Protein AF-A0A258VRT0-F1 (afdb_monomer_lite)

Sequence (190 aa):
YQQQQQAAADVQSEAFVDAMDKLRAGQAIEARAQLAALAKADQPGYRAMAQLVEANLLGEEGKTKQAIALYAKISGDEALPQTFRDLALIRQVSAEFDTIPPQQVVDRLKPLSTPGHPWFGSAGELVGIAYMKQGKNELAGALFAQIAKDETVPDTLRRRTRQMAGLLGFDAVEDPGAIKVVPATAPAAK

Structure (mmCIF, N/CA/C/O backbone):
data_AF-A0A258VRT0-F1
#
_entry.id   AF-A0A258VRT0-F1
#
loop_
_atom_site.group_PDB
_atom_site.id
_atom_site.type_symbol
_atom_site.label_atom_id
_atom_site.label_alt_id
_atom_site.label_comp_id
_atom_site.label_asym_id
_atom_site.label_entity_id
_atom_site.label_seq_id
_atom_site.pdbx_PDB_ins_code
_atom_site.Cartn_x
_atom_site.Cartn_y
_atom_site.Cartn_z
_atom_site.occupancy
_atom_site.B_iso_or_equiv
_atom_site.auth_seq_id
_atom_site.auth_comp_id
_atom_site.auth_asym_id
_atom_site.auth_atom_id
_atom_site.pdbx_PDB_model_num
ATOM 1 N N . TYR A 1 1 ? 7.438 -23.252 -26.019 1.00 63.06 1 TYR A N 1
ATOM 2 C CA . TYR A 1 1 ? 6.553 -22.407 -25.191 1.00 63.06 1 TYR A CA 1
ATOM 3 C C . TYR A 1 1 ? 7.117 -22.205 -23.785 1.00 63.06 1 TYR A C 1
ATOM 5 O O . TYR A 1 1 ? 7.469 -21.082 -23.461 1.00 63.06 1 TYR A O 1
ATOM 13 N N . GLN A 1 2 ? 7.323 -23.261 -22.987 1.00 68.25 2 GLN A N 1
ATOM 14 C CA . GLN A 1 2 ? 7.820 -23.146 -21.602 1.00 68.25 2 GLN A CA 1
ATOM 15 C C . GLN A 1 2 ? 9.234 -22.527 -21.488 1.00 68.25 2 GLN A C 1
ATOM 17 O O . GLN A 1 2 ? 9.424 -21.592 -20.722 1.00 68.25 2 GLN A O 1
ATOM 22 N N . GLN A 1 3 ? 10.188 -22.935 -22.337 1.00 67.12 3 GLN A N 1
ATOM 23 C CA . GLN A 1 3 ? 11.525 -22.311 -22.405 1.00 67.12 3 GLN A CA 1
ATOM 24 C C . GLN A 1 3 ? 11.494 -20.832 -22.832 1.00 67.12 3 GLN A C 1
ATOM 26 O O . GLN A 1 3 ? 12.292 -20.034 -22.360 1.00 67.12 3 GLN A O 1
ATOM 31 N N . GLN A 1 4 ? 10.557 -20.452 -23.708 1.00 68.62 4 GLN A N 1
ATOM 32 C CA . GLN A 1 4 ? 10.421 -19.072 -24.187 1.00 68.62 4 GLN A CA 1
ATOM 33 C C . GLN A 1 4 ? 9.813 -18.160 -23.114 1.00 68.62 4 GLN A C 1
ATOM 35 O O . GLN A 1 4 ? 10.240 -17.020 -22.968 1.00 68.62 4 GLN A O 1
ATOM 40 N N . GLN A 1 5 ? 8.849 -18.666 -22.337 1.00 71.75 5 GLN A N 1
ATOM 41 C CA . GLN A 1 5 ? 8.314 -17.950 -21.177 1.00 71.75 5 GLN A CA 1
ATOM 42 C C . GLN A 1 5 ? 9.374 -17.749 -20.093 1.00 71.75 5 GLN A C 1
ATOM 44 O O . GLN A 1 5 ? 9.428 -16.678 -19.499 1.00 71.75 5 GLN A O 1
ATOM 49 N N . GLN A 1 6 ? 10.224 -18.753 -19.872 1.00 71.00 6 GLN A N 1
ATOM 50 C CA . GLN A 1 6 ? 11.300 -18.686 -18.889 1.00 71.00 6 GLN A CA 1
ATOM 51 C C . GLN A 1 6 ? 12.378 -17.674 -19.301 1.00 71.00 6 GLN A C 1
ATOM 53 O O . GLN A 1 6 ? 12.674 -16.771 -18.532 1.00 71.00 6 GLN A O 1
ATOM 58 N N . ALA A 1 7 ? 12.833 -17.709 -20.557 1.00 76.69 7 ALA A N 1
ATOM 59 C CA . ALA A 1 7 ? 13.770 -16.712 -21.079 1.00 76.69 7 ALA A CA 1
ATOM 60 C C . ALA A 1 7 ? 13.201 -15.277 -21.044 1.00 76.69 7 ALA A C 1
ATOM 62 O O . ALA A 1 7 ? 13.917 -14.328 -20.736 1.00 76.69 7 ALA A O 1
ATOM 63 N N . ALA A 1 8 ? 11.904 -15.100 -21.331 1.00 75.75 8 ALA A N 1
ATOM 64 C CA . ALA A 1 8 ? 11.252 -13.795 -21.215 1.00 75.75 8 ALA A CA 1
ATOM 65 C C . ALA A 1 8 ? 11.166 -13.312 -19.757 1.00 75.75 8 ALA A C 1
ATOM 67 O O . ALA A 1 8 ? 11.317 -12.117 -19.505 1.00 75.75 8 ALA A O 1
ATOM 68 N N . ALA A 1 9 ? 10.933 -14.222 -18.807 1.00 81.12 9 ALA A N 1
ATOM 69 C CA . ALA A 1 9 ? 10.935 -13.905 -17.384 1.00 81.12 9 ALA A CA 1
ATOM 70 C C . ALA A 1 9 ? 12.336 -13.505 -16.894 1.00 81.12 9 ALA A C 1
ATOM 72 O O . ALA A 1 9 ? 12.443 -12.526 -16.163 1.00 81.12 9 ALA A O 1
ATOM 73 N N . ASP A 1 10 ? 13.394 -14.179 -17.353 1.00 84.50 10 ASP A N 1
ATOM 74 C CA . ASP A 1 10 ? 14.781 -13.852 -16.995 1.00 84.50 10 ASP A CA 1
ATOM 75 C C . ASP A 1 10 ? 15.158 -12.433 -17.454 1.00 84.50 10 ASP A C 1
ATOM 77 O O . ASP A 1 10 ? 15.583 -11.607 -16.646 1.00 84.50 10 ASP A O 1
ATOM 81 N N . VAL A 1 11 ? 14.881 -12.094 -18.720 1.00 87.50 11 VAL A N 1
ATOM 82 C CA . VAL A 1 11 ? 15.147 -10.751 -19.275 1.00 87.50 11 VAL A CA 1
ATOM 83 C C . VAL A 1 11 ? 14.370 -9.661 -18.530 1.00 87.50 11 VAL A C 1
ATOM 85 O O . VAL A 1 11 ? 14.892 -8.579 -18.259 1.00 87.50 11 VAL A O 1
ATOM 88 N N . GLN A 1 12 ? 13.107 -9.919 -18.190 1.00 90.50 12 GLN A N 1
ATOM 89 C CA . GLN A 1 12 ? 12.283 -8.951 -17.463 1.00 90.50 12 GLN A CA 1
ATOM 90 C C . GLN A 1 12 ? 12.714 -8.816 -16.000 1.00 90.50 12 GLN A C 1
ATOM 92 O O . GLN A 1 12 ? 12.634 -7.720 -15.445 1.00 90.50 12 GLN A O 1
ATOM 97 N N . SER A 1 13 ? 13.215 -9.897 -15.399 1.00 91.81 13 SER A N 1
ATOM 98 C CA . SER A 1 13 ? 13.828 -9.885 -14.074 1.00 91.81 13 SER A CA 1
ATOM 99 C C . SER A 1 13 ? 15.052 -8.982 -14.043 1.00 91.81 13 SER A C 1
ATOM 101 O O . SER A 1 13 ? 15.114 -8.068 -13.222 1.00 91.81 13 SER A O 1
ATOM 103 N N . GLU A 1 14 ? 15.989 -9.189 -14.970 1.00 94.00 14 GLU A N 1
ATOM 104 C CA . GLU A 1 14 ? 17.204 -8.380 -15.088 1.00 94.00 14 GLU A CA 1
ATOM 105 C C . GLU A 1 14 ? 16.868 -6.905 -15.300 1.00 94.00 14 GLU A C 1
ATOM 107 O O . GLU A 1 14 ? 17.368 -6.047 -14.575 1.00 94.00 14 GLU A O 1
ATOM 112 N N . ALA A 1 15 ? 15.950 -6.608 -16.224 1.00 94.38 15 ALA A N 1
ATOM 113 C CA . ALA A 1 15 ? 15.516 -5.241 -16.483 1.00 94.38 15 ALA A CA 1
ATOM 114 C C . ALA A 1 15 ? 14.846 -4.588 -15.262 1.00 94.38 15 ALA A C 1
ATOM 116 O O . ALA A 1 15 ? 15.026 -3.392 -15.032 1.00 94.38 15 ALA A O 1
ATOM 117 N N . PHE A 1 16 ? 14.074 -5.344 -14.473 1.00 96.38 16 PHE A N 1
ATOM 118 C CA . PHE A 1 16 ? 13.451 -4.813 -13.261 1.00 96.38 16 PHE A CA 1
ATOM 119 C C . PHE A 1 16 ? 14.490 -4.543 -12.170 1.00 96.38 16 PHE A C 1
ATOM 121 O O . PHE A 1 16 ? 14.464 -3.475 -11.561 1.00 96.38 16 PHE A O 1
ATOM 128 N N . VAL A 1 17 ? 15.418 -5.475 -11.936 1.00 96.88 17 VAL A N 1
ATOM 129 C CA . VAL A 1 17 ? 16.505 -5.305 -10.958 1.00 96.88 17 VAL A CA 1
ATOM 130 C C . VAL A 1 17 ? 17.366 -4.096 -11.316 1.00 96.88 17 VAL A C 1
ATOM 132 O O . VAL A 1 17 ? 17.569 -3.228 -10.469 1.00 96.88 17 VAL A O 1
ATOM 135 N N . ASP A 1 18 ? 17.778 -3.989 -12.577 1.00 97.56 18 ASP A N 1
ATOM 136 C CA . ASP A 1 18 ? 18.570 -2.870 -13.087 1.00 97.56 18 ASP A CA 1
ATOM 137 C C . ASP A 1 18 ? 17.828 -1.531 -12.930 1.00 97.56 18 ASP A C 1
ATOM 139 O O . ASP A 1 18 ? 18.393 -0.557 -12.433 1.00 97.56 18 ASP A O 1
ATOM 143 N N . ALA A 1 19 ? 16.526 -1.481 -13.236 1.00 97.62 19 ALA A N 1
ATOM 144 C CA . ALA A 1 19 ? 15.722 -0.283 -12.994 1.00 97.62 19 ALA A CA 1
ATOM 145 C C . ALA A 1 19 ? 15.697 0.112 -11.505 1.00 97.62 19 ALA A C 1
ATOM 147 O O . ALA A 1 19 ? 15.818 1.293 -11.172 1.00 97.62 19 ALA A O 1
ATOM 148 N N . MET A 1 20 ? 15.576 -0.860 -10.597 1.00 97.94 20 MET A N 1
ATOM 149 C CA . MET A 1 20 ? 15.597 -0.603 -9.155 1.00 97.94 20 MET A CA 1
ATOM 150 C C . MET A 1 20 ? 16.973 -0.130 -8.665 1.00 97.94 20 MET A C 1
ATOM 152 O O . MET A 1 20 ? 17.038 0.741 -7.797 1.00 97.94 20 MET A O 1
ATOM 156 N N . ASP A 1 21 ? 18.067 -0.652 -9.216 1.00 97.88 21 ASP A N 1
ATOM 157 C CA . ASP A 1 21 ? 19.424 -0.206 -8.880 1.00 97.88 21 ASP A CA 1
ATOM 158 C C . ASP A 1 21 ? 19.697 1.213 -9.377 1.00 97.88 21 ASP A C 1
ATOM 160 O O . ASP A 1 21 ? 20.236 2.035 -8.632 1.00 97.88 21 ASP A O 1
ATOM 164 N N . LYS A 1 22 ? 19.215 1.557 -10.574 1.00 97.88 22 LYS A N 1
ATOM 165 C CA . LYS A 1 22 ? 19.246 2.933 -11.079 1.00 97.88 22 LYS A CA 1
ATOM 166 C C . LYS A 1 22 ? 18.471 3.902 -10.187 1.00 97.88 22 LYS A C 1
ATOM 168 O O . LYS A 1 22 ? 18.974 4.988 -9.902 1.00 97.88 22 LYS A O 1
ATOM 173 N N . LEU A 1 23 ? 17.292 3.515 -9.682 1.00 97.12 23 LEU A N 1
ATOM 174 C CA . LEU A 1 23 ? 16.563 4.335 -8.702 1.00 97.12 23 LEU A CA 1
ATOM 175 C C . LEU A 1 23 ? 17.401 4.580 -7.444 1.00 97.12 23 LEU A C 1
ATOM 177 O O . LEU A 1 23 ? 17.508 5.721 -6.997 1.00 97.12 23 LEU A O 1
ATOM 181 N N . ARG A 1 24 ? 18.048 3.538 -6.904 1.00 96.38 24 ARG A N 1
ATOM 182 C CA . ARG A 1 24 ? 18.938 3.664 -5.733 1.00 96.38 24 ARG A CA 1
ATOM 183 C C . ARG A 1 24 ? 20.149 4.556 -6.007 1.00 96.38 24 ARG A C 1
ATOM 185 O O . ARG A 1 24 ? 20.609 5.240 -5.098 1.00 96.38 24 ARG A O 1
ATOM 192 N N . ALA A 1 25 ? 20.640 4.575 -7.244 1.00 97.44 25 ALA A N 1
ATOM 193 C CA . ALA A 1 25 ? 21.739 5.427 -7.690 1.00 97.44 25 ALA A CA 1
ATOM 194 C C . ALA A 1 25 ? 21.315 6.870 -8.044 1.00 97.44 25 ALA A C 1
ATOM 196 O O . ALA A 1 25 ? 22.152 7.663 -8.470 1.00 97.44 25 ALA A O 1
ATOM 197 N N . GLY A 1 26 ? 20.032 7.228 -7.900 1.00 96.06 26 GLY A N 1
ATOM 198 C CA . GLY A 1 26 ? 19.508 8.552 -8.260 1.00 96.06 26 GLY A CA 1
ATOM 199 C C . GLY A 1 26 ? 19.293 8.767 -9.766 1.00 96.06 26 GLY A C 1
ATOM 200 O O . GLY A 1 26 ? 18.985 9.878 -10.194 1.00 96.06 26 GLY A O 1
ATOM 201 N N . GLN A 1 27 ? 19.407 7.716 -10.579 1.00 96.94 27 GLN A N 1
ATOM 202 C CA . GLN A 1 27 ? 19.235 7.731 -12.037 1.00 96.94 27 GLN A CA 1
ATOM 203 C C . GLN A 1 27 ? 17.758 7.538 -12.417 1.00 96.94 27 GLN A C 1
ATOM 205 O O . GLN A 1 27 ? 17.364 6.573 -13.078 1.00 96.94 27 GLN A O 1
ATOM 210 N N . ALA A 1 28 ? 16.901 8.442 -11.933 1.00 94.19 28 ALA A N 1
ATOM 211 C CA . ALA A 1 28 ? 15.449 8.292 -12.028 1.00 94.19 28 ALA A CA 1
ATOM 212 C C . ALA A 1 28 ? 14.917 8.317 -13.473 1.00 94.19 28 ALA A C 1
ATOM 214 O O . ALA A 1 28 ? 13.923 7.655 -13.768 1.00 94.19 28 ALA A O 1
ATOM 215 N N . ILE A 1 29 ? 15.566 9.057 -14.381 1.00 95.31 29 ILE A N 1
ATOM 216 C CA . ILE A 1 29 ? 15.140 9.166 -15.786 1.00 95.31 29 ILE A CA 1
ATOM 217 C C . ILE A 1 29 ? 15.312 7.816 -16.490 1.00 95.31 29 ILE A C 1
ATOM 219 O O . ILE A 1 29 ? 14.367 7.296 -17.086 1.00 95.31 29 ILE A O 1
ATOM 223 N N . GLU A 1 30 ? 16.500 7.226 -16.387 1.00 95.38 30 GLU A N 1
ATOM 224 C CA . GLU A 1 30 ? 16.831 5.941 -16.992 1.00 95.38 30 GLU A CA 1
ATOM 225 C C . GLU A 1 30 ? 16.020 4.801 -16.371 1.00 95.38 30 GLU A C 1
ATOM 227 O O . GLU A 1 30 ? 15.474 3.967 -17.098 1.00 95.38 30 GLU A O 1
ATOM 232 N N . ALA A 1 31 ? 15.877 4.794 -15.042 1.00 97.06 31 ALA A N 1
ATOM 233 C CA . ALA A 1 31 ? 15.046 3.814 -14.351 1.00 97.06 31 ALA A CA 1
ATOM 234 C C . ALA A 1 31 ? 13.595 3.848 -14.846 1.00 97.06 31 ALA A C 1
ATOM 236 O O . ALA A 1 31 ? 13.014 2.813 -15.173 1.00 97.06 31 ALA A O 1
ATOM 237 N N . ARG A 1 32 ? 13.008 5.045 -14.967 1.00 96.31 32 ARG A N 1
ATOM 238 C CA . ARG A 1 32 ? 11.637 5.205 -15.465 1.00 96.31 32 ARG A CA 1
ATOM 239 C C . ARG A 1 32 ? 11.470 4.770 -16.910 1.00 96.31 32 ARG A C 1
ATOM 241 O O . ARG A 1 32 ? 10.437 4.192 -17.240 1.00 96.31 32 ARG A O 1
ATOM 248 N N . ALA A 1 33 ? 12.467 4.994 -17.764 1.00 95.81 33 ALA A N 1
ATOM 249 C CA . ALA A 1 33 ? 12.426 4.492 -19.134 1.00 95.81 33 ALA A CA 1
ATOM 250 C C . ALA A 1 33 ? 12.341 2.953 -19.167 1.00 95.81 33 ALA A C 1
ATOM 252 O O . ALA A 1 33 ? 11.545 2.394 -19.924 1.00 95.81 33 ALA A O 1
ATOM 253 N N . GLN A 1 34 ? 13.094 2.269 -18.299 1.00 95.94 34 GLN A N 1
ATOM 254 C CA . GLN A 1 34 ? 13.052 0.808 -18.176 1.00 95.94 34 GLN A CA 1
ATOM 255 C C . GLN A 1 34 ? 11.732 0.308 -17.575 1.00 95.94 34 GLN A C 1
ATOM 257 O O . GLN A 1 34 ? 11.115 -0.611 -18.117 1.00 95.94 34 GLN A O 1
ATOM 262 N N . LEU A 1 35 ? 11.237 0.955 -16.516 1.00 96.44 35 LEU A N 1
ATOM 263 C CA . LEU A 1 35 ? 9.932 0.642 -15.926 1.00 96.44 35 LEU A CA 1
ATOM 264 C C . LEU A 1 35 ? 8.795 0.828 -16.942 1.00 96.44 35 LEU A C 1
ATOM 266 O O . LEU A 1 35 ? 7.891 -0.001 -17.017 1.00 96.44 35 LEU A O 1
ATOM 270 N N . ALA A 1 36 ? 8.854 1.859 -17.789 1.00 95.69 36 ALA A N 1
ATOM 271 C CA . ALA A 1 36 ? 7.858 2.088 -18.834 1.00 95.69 36 ALA A CA 1
ATOM 272 C C . ALA A 1 36 ? 7.843 0.985 -19.909 1.00 95.69 36 ALA A C 1
ATOM 274 O O . ALA A 1 36 ? 6.783 0.694 -20.473 1.00 95.69 36 ALA A O 1
ATOM 275 N N . ALA A 1 37 ? 8.990 0.358 -20.191 1.00 94.56 37 ALA A N 1
ATOM 276 C CA . ALA A 1 37 ? 9.059 -0.818 -21.055 1.00 94.56 37 ALA A CA 1
ATOM 277 C C . ALA A 1 37 ? 8.457 -2.053 -20.362 1.00 94.56 37 ALA A C 1
ATOM 279 O O . ALA A 1 37 ? 7.614 -2.737 -20.945 1.00 94.56 37 ALA A O 1
ATOM 280 N N . LEU A 1 38 ? 8.804 -2.290 -19.092 1.00 95.50 38 LEU A N 1
ATOM 281 C CA . LEU A 1 38 ? 8.271 -3.402 -18.292 1.00 95.50 38 LEU A CA 1
ATOM 282 C C . LEU A 1 38 ? 6.762 -3.305 -18.053 1.00 95.50 38 LEU A C 1
ATOM 284 O O . LEU A 1 38 ? 6.074 -4.322 -18.049 1.00 95.50 38 LEU A O 1
ATOM 288 N N . ALA A 1 39 ? 6.214 -2.094 -17.955 1.00 94.62 39 ALA A N 1
ATOM 289 C CA . ALA A 1 39 ? 4.775 -1.853 -17.862 1.00 94.62 39 ALA A CA 1
ATOM 290 C C . ALA A 1 39 ? 3.984 -2.347 -19.094 1.00 94.62 39 ALA A C 1
ATOM 292 O O . ALA A 1 39 ? 2.754 -2.406 -19.044 1.00 94.62 39 ALA A O 1
ATOM 293 N N . LYS A 1 40 ? 4.675 -2.706 -20.186 1.00 91.38 40 LYS A N 1
ATOM 294 C CA . LYS A 1 40 ? 4.119 -3.263 -21.430 1.00 91.38 40 LYS A CA 1
ATOM 295 C C . LYS A 1 40 ? 4.535 -4.719 -21.678 1.00 91.38 40 LYS A C 1
ATOM 297 O O . LYS A 1 40 ? 4.217 -5.255 -22.732 1.00 91.38 40 LYS A O 1
ATOM 302 N N . ALA A 1 41 ? 5.254 -5.346 -20.746 1.00 87.81 41 ALA A N 1
ATOM 303 C CA . ALA A 1 41 ? 5.720 -6.724 -20.872 1.00 87.81 41 ALA A CA 1
ATOM 304 C C . ALA A 1 41 ? 4.556 -7.723 -20.970 1.00 87.81 41 ALA A C 1
ATOM 306 O O . ALA A 1 41 ? 3.501 -7.506 -20.382 1.00 87.81 41 ALA A O 1
ATOM 307 N N . ASP A 1 42 ? 4.751 -8.867 -21.623 1.00 87.88 42 ASP A N 1
ATOM 308 C CA . ASP A 1 42 ? 3.702 -9.897 -21.705 1.00 87.88 42 ASP A CA 1
ATOM 309 C C . ASP A 1 42 ? 3.397 -10.541 -20.344 1.00 87.88 42 ASP A C 1
ATOM 311 O O . ASP A 1 42 ? 2.263 -10.956 -20.092 1.00 87.88 42 ASP A O 1
ATOM 315 N N . GLN A 1 43 ? 4.374 -10.565 -19.431 1.00 90.88 43 GLN A N 1
ATOM 316 C CA . GLN A 1 43 ? 4.208 -11.142 -18.099 1.00 90.88 43 GLN A CA 1
ATOM 317 C C . GLN A 1 43 ? 3.459 -10.178 -17.166 1.00 90.88 43 GLN A C 1
ATOM 319 O O . GLN A 1 43 ? 3.975 -9.101 -16.844 1.00 90.88 43 GLN A O 1
ATOM 324 N N . PRO A 1 44 ? 2.275 -10.562 -16.656 1.00 93.50 44 PRO A N 1
ATOM 325 C CA . PRO A 1 44 ? 1.463 -9.684 -15.815 1.00 93.50 44 PRO A CA 1
ATOM 326 C C . PRO A 1 44 ? 2.153 -9.223 -14.527 1.00 93.50 44 PRO A C 1
ATOM 328 O O . PRO A 1 44 ? 1.935 -8.098 -14.086 1.00 93.50 44 PRO A O 1
ATOM 331 N N . GLY A 1 45 ? 3.008 -10.066 -13.937 1.00 94.06 45 GLY A N 1
ATOM 332 C CA . GLY A 1 45 ? 3.735 -9.731 -12.710 1.00 94.06 45 GLY A CA 1
ATOM 333 C C . GLY A 1 45 ? 4.685 -8.546 -12.891 1.00 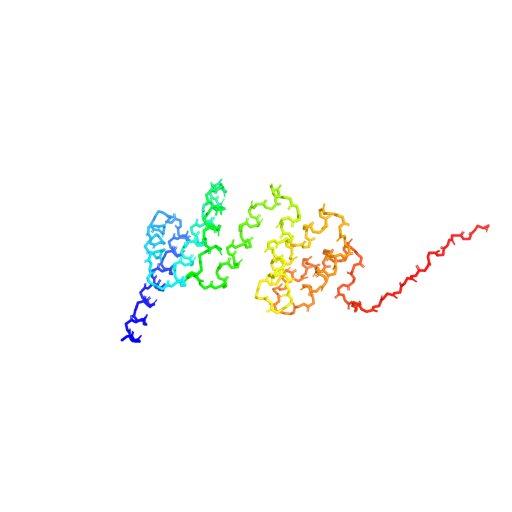94.06 45 GLY A C 1
ATOM 334 O O . GLY A 1 45 ? 4.621 -7.589 -12.124 1.00 94.06 45 GLY A O 1
ATOM 335 N N . TYR A 1 46 ? 5.518 -8.561 -13.937 1.00 94.62 46 TYR A N 1
ATOM 336 C CA . TYR A 1 46 ? 6.444 -7.459 -14.219 1.00 94.62 46 TYR A CA 1
ATOM 337 C C . TYR A 1 46 ? 5.723 -6.179 -14.637 1.00 94.62 46 TYR A C 1
ATOM 339 O O . TYR A 1 46 ? 6.133 -5.099 -14.207 1.00 94.62 46 TYR A O 1
ATOM 347 N N . ARG A 1 47 ? 4.607 -6.285 -15.377 1.00 96.00 47 ARG A N 1
ATOM 348 C CA . ARG A 1 47 ? 3.752 -5.118 -15.646 1.00 96.00 47 ARG A CA 1
ATOM 349 C C . ARG A 1 47 ? 3.264 -4.478 -14.353 1.00 96.00 47 ARG A C 1
ATOM 351 O O . ARG A 1 47 ? 3.436 -3.274 -14.173 1.00 96.00 47 ARG A O 1
ATOM 358 N N . ALA A 1 48 ? 2.692 -5.280 -13.454 1.00 97.19 48 ALA A N 1
ATOM 359 C CA . ALA A 1 48 ? 2.146 -4.794 -12.194 1.00 97.19 48 ALA A CA 1
ATOM 360 C C . ALA A 1 48 ? 3.231 -4.170 -11.304 1.00 97.19 48 ALA A C 1
ATOM 362 O O . ALA A 1 48 ? 3.042 -3.070 -10.789 1.00 97.19 48 ALA A O 1
ATOM 363 N N . MET A 1 49 ? 4.385 -4.832 -11.163 1.00 96.94 49 MET A N 1
ATOM 364 C CA . MET A 1 49 ? 5.511 -4.312 -10.382 1.00 96.94 49 MET A CA 1
ATOM 365 C C . MET A 1 49 ? 6.017 -2.979 -10.934 1.00 96.94 49 MET A C 1
ATOM 367 O O . MET A 1 49 ? 6.175 -2.029 -10.171 1.00 96.94 49 MET A O 1
ATOM 371 N N . ALA A 1 50 ? 6.214 -2.869 -12.250 1.00 97.75 50 ALA A N 1
ATOM 372 C CA . ALA A 1 50 ? 6.690 -1.632 -12.860 1.00 97.75 50 ALA A CA 1
ATOM 373 C C . ALA A 1 50 ? 5.701 -0.468 -12.680 1.00 97.75 50 ALA A C 1
ATOM 375 O O . ALA A 1 50 ? 6.101 0.644 -12.338 1.00 97.75 50 ALA A O 1
ATOM 376 N N . GLN A 1 51 ? 4.402 -0.734 -12.847 1.00 98.19 51 GLN A N 1
ATOM 377 C CA . GLN A 1 51 ? 3.351 0.263 -12.633 1.00 98.19 51 GLN A CA 1
ATOM 378 C C . GLN A 1 51 ? 3.244 0.689 -11.160 1.00 98.19 51 GLN A C 1
ATOM 380 O O . GLN A 1 51 ? 3.077 1.874 -10.882 1.00 98.19 51 GLN A O 1
ATOM 385 N N . LEU A 1 52 ? 3.376 -0.245 -10.212 1.00 98.50 52 LEU A N 1
ATOM 386 C CA . LEU A 1 52 ? 3.391 0.060 -8.778 1.00 98.50 52 LEU A CA 1
ATOM 387 C C . LEU A 1 52 ? 4.595 0.922 -8.386 1.00 98.50 52 LEU A C 1
ATOM 389 O O . LEU A 1 52 ? 4.439 1.861 -7.609 1.00 98.50 52 LEU A O 1
ATOM 393 N N . VAL A 1 53 ? 5.786 0.626 -8.917 1.00 98.12 53 VAL A N 1
ATOM 394 C CA . VAL A 1 53 ? 6.981 1.450 -8.679 1.00 98.12 53 VAL A CA 1
ATOM 395 C C . VAL A 1 53 ? 6.765 2.861 -9.218 1.00 98.12 53 VAL A C 1
ATOM 397 O O . VAL A 1 53 ? 6.975 3.819 -8.481 1.00 98.12 53 VAL A O 1
ATOM 400 N N . GLU A 1 54 ? 6.260 3.009 -10.444 1.00 98.12 54 GLU A N 1
ATOM 401 C CA . GLU A 1 54 ? 5.969 4.334 -11.003 1.00 98.12 54 GLU A CA 1
ATOM 402 C C . GLU A 1 54 ? 4.930 5.105 -10.170 1.00 98.12 54 GLU A C 1
ATOM 404 O O . GLU A 1 54 ? 5.102 6.296 -9.914 1.00 98.12 54 GLU A O 1
ATOM 409 N N . ALA A 1 55 ? 3.889 4.432 -9.668 1.00 98.38 55 ALA A N 1
ATOM 410 C CA . ALA A 1 55 ? 2.899 5.053 -8.789 1.00 98.38 55 ALA A CA 1
ATOM 411 C C . ALA A 1 55 ? 3.513 5.544 -7.466 1.00 98.38 55 ALA A C 1
ATOM 413 O O . ALA A 1 55 ? 3.166 6.631 -6.999 1.00 98.38 55 ALA A O 1
ATOM 414 N N . ASN A 1 56 ? 4.447 4.783 -6.881 1.00 97.06 56 ASN A N 1
ATOM 415 C CA . ASN A 1 56 ? 5.189 5.214 -5.692 1.00 97.06 56 ASN A CA 1
ATOM 416 C C . ASN A 1 56 ? 6.030 6.463 -5.991 1.00 97.06 56 ASN A C 1
ATOM 418 O O . ASN A 1 56 ? 5.917 7.445 -5.262 1.00 97.06 56 ASN A O 1
ATOM 422 N N . LEU A 1 57 ? 6.792 6.465 -7.091 1.00 97.19 57 LEU A N 1
ATOM 423 C CA . LEU A 1 57 ? 7.639 7.600 -7.477 1.00 97.19 57 LEU A CA 1
ATOM 424 C C . LEU A 1 57 ? 6.817 8.874 -7.731 1.00 97.19 57 LEU A C 1
ATOM 426 O O . LEU A 1 57 ? 7.212 9.966 -7.333 1.00 97.19 57 LEU A O 1
ATOM 430 N N . LEU A 1 58 ? 5.642 8.755 -8.359 1.00 97.88 58 LEU A N 1
ATOM 431 C CA . LEU A 1 58 ? 4.715 9.882 -8.513 1.00 97.88 58 LEU A CA 1
ATOM 432 C C . LEU A 1 58 ? 4.262 10.432 -7.151 1.00 97.88 58 LEU A C 1
ATOM 434 O O . LEU A 1 58 ? 4.137 11.645 -6.986 1.00 97.88 58 LEU A O 1
ATOM 438 N N . GLY A 1 59 ? 4.023 9.557 -6.173 1.00 96.75 59 GLY A N 1
ATOM 439 C CA . GLY A 1 59 ? 3.687 9.954 -4.806 1.00 96.75 59 GLY A CA 1
ATOM 440 C C . GLY A 1 59 ? 4.832 10.696 -4.113 1.00 96.75 59 GLY A C 1
ATOM 441 O O . GLY A 1 59 ? 4.603 11.752 -3.528 1.00 96.75 59 GLY A O 1
ATOM 442 N N . GLU A 1 60 ? 6.059 10.185 -4.233 1.00 94.62 60 GLU A N 1
ATOM 443 C CA . GLU A 1 60 ? 7.276 10.798 -3.676 1.00 94.62 60 GLU A CA 1
ATOM 444 C C . GLU A 1 60 ? 7.558 12.188 -4.269 1.00 94.62 60 GLU A C 1
ATOM 446 O O . GLU A 1 60 ? 8.022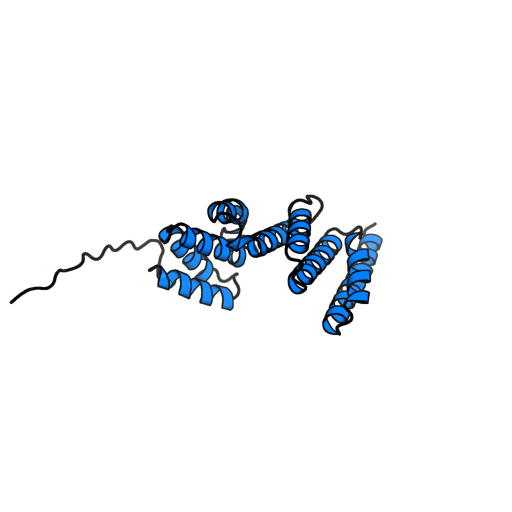 13.086 -3.571 1.00 94.62 60 GLU A O 1
ATOM 451 N N . GLU A 1 61 ? 7.190 12.411 -5.531 1.00 95.94 61 GLU A N 1
ATOM 452 C CA . GLU A 1 61 ? 7.279 13.712 -6.208 1.00 95.94 61 GLU A CA 1
ATOM 453 C C . GLU A 1 61 ? 6.144 14.686 -5.852 1.00 95.94 61 GLU A C 1
ATOM 455 O O . GLU A 1 61 ? 6.027 15.756 -6.454 1.00 95.94 61 GLU A O 1
ATOM 460 N N . GLY A 1 62 ? 5.248 14.317 -4.933 1.00 96.81 62 GLY A N 1
ATOM 461 C CA . GLY A 1 62 ? 4.075 15.119 -4.584 1.00 96.81 62 GLY A CA 1
ATOM 462 C C . GLY A 1 62 ? 2.992 15.142 -5.670 1.00 96.81 62 GLY A C 1
ATOM 463 O O . GLY A 1 62 ? 2.009 15.879 -5.561 1.00 96.81 62 GLY A O 1
ATOM 464 N N . LYS A 1 63 ? 3.105 14.309 -6.713 1.00 97.88 63 LYS A N 1
ATOM 465 C CA . LYS A 1 63 ? 2.088 14.146 -7.765 1.00 97.88 63 LYS A CA 1
ATOM 466 C C . LYS A 1 63 ? 0.992 13.177 -7.312 1.00 97.88 63 LYS A C 1
ATOM 468 O O . LYS A 1 63 ? 0.588 12.279 -8.051 1.00 97.88 63 LYS A O 1
ATOM 473 N N . THR A 1 64 ? 0.452 13.391 -6.112 1.00 96.81 64 THR A N 1
ATOM 474 C CA . THR A 1 64 ? -0.482 12.482 -5.425 1.00 96.81 64 THR A CA 1
ATOM 475 C C . THR A 1 64 ? -1.685 12.090 -6.283 1.00 96.81 64 THR A C 1
ATOM 477 O O . THR A 1 64 ? -2.044 10.918 -6.334 1.00 96.81 64 THR A O 1
ATOM 480 N N . LYS A 1 65 ? -2.277 13.032 -7.033 1.00 97.81 65 LYS A N 1
ATOM 481 C CA . LYS A 1 65 ? -3.408 12.729 -7.933 1.00 97.81 65 LYS A CA 1
ATOM 482 C C . LYS A 1 65 ? -3.038 11.733 -9.038 1.00 97.81 65 LYS A C 1
ATOM 484 O O . LYS A 1 65 ? -3.854 10.889 -9.393 1.00 97.81 65 LYS A O 1
ATOM 489 N N . GLN A 1 66 ? -1.821 11.827 -9.577 1.00 98.31 66 GLN A N 1
ATOM 490 C CA . GLN A 1 66 ? -1.340 10.918 -10.621 1.00 98.31 66 GLN A CA 1
ATOM 491 C C . GLN A 1 66 ? -1.025 9.538 -10.034 1.00 98.31 66 GLN A C 1
ATOM 493 O O . GLN A 1 66 ? -1.405 8.531 -10.624 1.00 98.31 66 GLN A O 1
ATOM 498 N N . ALA A 1 67 ? -0.416 9.494 -8.844 1.00 98.50 67 ALA A N 1
ATOM 499 C CA . ALA A 1 67 ? -0.184 8.251 -8.112 1.00 98.50 67 ALA A CA 1
ATOM 500 C C . ALA A 1 67 ? -1.500 7.510 -7.820 1.00 98.50 67 ALA A C 1
ATOM 502 O O . ALA A 1 67 ? -1.629 6.335 -8.152 1.00 98.50 67 ALA A O 1
ATOM 503 N N . ILE A 1 68 ? -2.505 8.213 -7.281 1.00 98.56 68 ILE A N 1
ATOM 504 C CA . ILE A 1 68 ? -3.849 7.670 -7.021 1.00 98.56 68 ILE A CA 1
ATOM 505 C C . ILE A 1 68 ? -4.470 7.096 -8.296 1.00 98.56 68 ILE A C 1
ATOM 507 O O . ILE A 1 68 ? -4.955 5.967 -8.282 1.00 98.56 68 ILE A O 1
ATOM 511 N N . ALA A 1 69 ? -4.428 7.841 -9.405 1.00 98.56 69 ALA A N 1
ATOM 512 C CA . ALA A 1 69 ? -4.978 7.378 -10.676 1.00 98.56 69 ALA A CA 1
ATOM 513 C C . ALA A 1 69 ? -4.283 6.102 -11.179 1.00 98.56 69 ALA A C 1
ATOM 515 O O . ALA A 1 69 ? -4.945 5.201 -11.695 1.00 98.56 69 ALA A O 1
ATOM 516 N N . LEU A 1 70 ? -2.962 5.997 -11.003 1.00 98.50 70 LEU A N 1
ATOM 517 C CA . LEU A 1 70 ? -2.215 4.806 -11.398 1.00 98.50 70 LEU A CA 1
ATOM 518 C C . LEU A 1 70 ? -2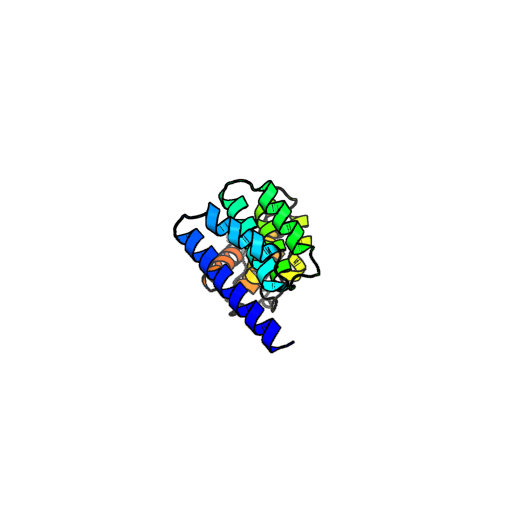.509 3.612 -10.479 1.00 98.50 70 LEU A C 1
ATOM 520 O O . LEU A 1 70 ? -2.724 2.514 -10.986 1.00 98.50 70 LEU A O 1
ATOM 524 N N . TYR A 1 71 ? -2.621 3.810 -9.161 1.00 98.75 71 TYR A N 1
ATOM 525 C CA . TYR A 1 71 ? -3.067 2.750 -8.252 1.00 98.75 71 TYR A CA 1
ATOM 526 C C . TYR A 1 71 ? -4.479 2.258 -8.571 1.00 98.75 71 TYR A C 1
ATOM 528 O O . TYR A 1 71 ? -4.695 1.051 -8.620 1.00 98.75 71 TYR A O 1
ATOM 536 N N . ALA A 1 72 ? -5.415 3.169 -8.849 1.00 98.56 72 ALA A N 1
ATOM 537 C CA . ALA A 1 72 ? -6.779 2.818 -9.241 1.00 98.56 72 ALA A CA 1
ATOM 538 C C . ALA A 1 72 ? -6.816 2.015 -10.551 1.00 98.56 72 ALA A C 1
ATOM 540 O O . ALA A 1 72 ? -7.597 1.077 -10.696 1.00 98.56 72 ALA A O 1
ATOM 541 N N . LYS A 1 73 ? -5.937 2.349 -11.504 1.00 98.44 73 LYS A N 1
ATOM 542 C CA . LYS A 1 73 ? -5.783 1.570 -12.735 1.00 98.44 73 LYS A CA 1
ATOM 543 C C . LYS A 1 73 ? -5.293 0.149 -12.446 1.00 98.44 73 LYS A C 1
ATOM 545 O O . LYS A 1 73 ? -5.848 -0.790 -12.999 1.00 98.44 73 LYS A O 1
ATOM 550 N N . ILE A 1 74 ? -4.274 -0.007 -11.599 1.00 98.56 74 ILE A N 1
ATOM 551 C CA . ILE A 1 74 ? -3.712 -1.324 -11.256 1.00 98.56 74 ILE A CA 1
ATOM 552 C C . ILE A 1 74 ? -4.735 -2.164 -10.481 1.00 98.56 74 ILE A C 1
ATOM 554 O O . ILE A 1 74 ? -4.889 -3.347 -10.765 1.00 98.56 74 ILE A O 1
ATOM 558 N N . SER A 1 75 ? -5.449 -1.570 -9.517 1.00 98.56 75 SER A N 1
ATOM 559 C CA . SER A 1 75 ? -6.428 -2.290 -8.694 1.00 98.56 75 SER A CA 1
ATOM 560 C C . SER A 1 75 ? -7.626 -2.797 -9.504 1.00 98.56 75 SER A C 1
ATOM 562 O O . SER A 1 75 ? -8.151 -3.866 -9.198 1.00 98.56 75 SER A O 1
ATOM 564 N N . GLY A 1 76 ? -8.023 -2.073 -10.555 1.00 98.12 76 GLY A N 1
ATOM 565 C CA . GLY A 1 76 ? -9.104 -2.458 -11.466 1.00 98.12 76 GLY A CA 1
ATOM 566 C C . GLY A 1 76 ? -8.694 -3.326 -12.663 1.00 98.12 76 GLY A C 1
ATOM 567 O O . GLY A 1 76 ? -9.567 -3.729 -13.428 1.00 98.12 76 GLY A O 1
ATOM 568 N N . ASP A 1 77 ? -7.404 -3.605 -12.873 1.00 97.75 77 ASP A N 1
ATOM 569 C CA . ASP A 1 77 ? -6.936 -4.383 -14.028 1.00 97.75 77 ASP A CA 1
ATOM 570 C C . ASP A 1 77 ? -6.988 -5.890 -13.738 1.00 97.75 77 ASP A C 1
ATOM 572 O O . ASP A 1 77 ? -6.050 -6.477 -13.195 1.00 97.75 77 ASP A O 1
ATOM 576 N N . GLU A 1 78 ? -8.088 -6.536 -14.129 1.00 97.12 78 GLU A N 1
ATOM 577 C CA . GLU A 1 78 ? -8.320 -7.970 -13.912 1.00 97.12 78 GLU A CA 1
ATOM 578 C C . GLU A 1 78 ? -7.272 -8.886 -14.568 1.00 97.12 78 GLU A C 1
ATOM 580 O O . GLU A 1 78 ? -7.137 -10.042 -14.159 1.00 97.12 78 GLU A O 1
ATOM 585 N N . ALA A 1 79 ? -6.489 -8.383 -15.531 1.00 96.06 79 ALA A N 1
ATOM 586 C CA . ALA A 1 79 ? -5.405 -9.135 -16.158 1.00 96.06 79 ALA A CA 1
ATOM 587 C C . ALA A 1 79 ? -4.134 -9.201 -15.291 1.00 96.06 79 ALA A C 1
ATOM 589 O O . ALA A 1 79 ? -3.196 -9.927 -15.637 1.00 96.06 79 ALA A O 1
ATOM 590 N N . LEU A 1 80 ? -4.069 -8.450 -14.186 1.00 97.19 80 LEU A N 1
ATOM 591 C CA . LEU A 1 80 ? -2.957 -8.480 -13.237 1.00 97.19 80 LEU A CA 1
ATOM 592 C C . LEU A 1 80 ? -3.218 -9.470 -12.091 1.00 97.19 80 LEU A C 1
ATOM 594 O O . LEU A 1 80 ? -4.369 -9.662 -11.693 1.00 97.19 80 LEU A O 1
ATOM 598 N N . PRO A 1 81 ? -2.170 -10.077 -11.503 1.00 96.81 81 PRO A N 1
ATOM 599 C CA . PRO A 1 81 ? -2.334 -10.975 -10.364 1.00 96.81 81 PRO A CA 1
ATOM 600 C C . PRO A 1 81 ? -2.985 -10.266 -9.169 1.00 96.81 81 PRO A C 1
ATOM 602 O O . PRO A 1 81 ? -2.584 -9.157 -8.813 1.00 96.81 81 PRO A O 1
ATOM 605 N N . GLN A 1 82 ? -3.937 -10.938 -8.512 1.00 97.19 82 GLN A N 1
ATOM 606 C CA . GLN A 1 82 ? -4.745 -10.379 -7.418 1.00 97.19 82 GLN A CA 1
ATOM 607 C C . GLN A 1 82 ? -3.901 -9.715 -6.320 1.00 97.19 82 GLN A C 1
ATOM 609 O O . GLN A 1 82 ? -4.188 -8.588 -5.936 1.00 97.19 82 GLN A O 1
ATOM 614 N N . THR A 1 83 ? -2.794 -10.338 -5.901 1.00 96.25 83 THR A N 1
ATOM 615 C CA . THR A 1 83 ? -1.881 -9.771 -4.892 1.00 96.25 83 THR A CA 1
ATOM 616 C C . THR A 1 83 ? -1.418 -8.349 -5.221 1.00 96.25 83 THR A C 1
ATOM 618 O O . THR A 1 83 ? -1.306 -7.524 -4.315 1.00 96.25 83 THR A O 1
ATOM 621 N N . PHE A 1 84 ? -1.155 -8.040 -6.496 1.00 97.88 84 PHE A N 1
ATOM 622 C CA . PHE A 1 84 ? -0.741 -6.697 -6.906 1.00 97.88 84 PHE A CA 1
ATOM 623 C C . PHE A 1 84 ? -1.912 -5.717 -6.970 1.00 97.88 84 PHE A C 1
ATOM 625 O O . PHE A 1 84 ? -1.729 -4.542 -6.651 1.00 97.88 84 PHE A O 1
ATOM 632 N N . ARG A 1 85 ? -3.108 -6.189 -7.337 1.00 98.69 85 ARG A N 1
ATOM 633 C CA . ARG A 1 85 ? -4.330 -5.372 -7.335 1.00 98.69 85 ARG A CA 1
ATOM 634 C C . ARG A 1 85 ? -4.719 -4.965 -5.921 1.00 98.69 85 ARG A C 1
ATOM 636 O O . ARG A 1 85 ? -4.999 -3.795 -5.677 1.00 98.69 85 ARG A O 1
ATOM 643 N N . ASP A 1 86 ? -4.639 -5.905 -4.986 1.00 98.50 86 ASP A N 1
ATOM 644 C CA . ASP A 1 86 ? -4.892 -5.665 -3.567 1.00 98.50 86 ASP A CA 1
ATOM 645 C C . ASP A 1 86 ? -3.879 -4.673 -2.983 1.00 98.50 86 ASP A C 1
ATOM 647 O O . ASP A 1 86 ? -4.256 -3.722 -2.297 1.00 98.50 86 ASP A O 1
ATOM 651 N N . LEU A 1 87 ? -2.589 -4.833 -3.311 1.00 98.31 87 LEU A N 1
ATOM 652 C CA . LEU A 1 87 ? -1.555 -3.874 -2.916 1.00 98.31 87 LEU A CA 1
ATOM 653 C C . LEU A 1 87 ? -1.838 -2.476 -3.479 1.00 98.31 87 LEU A C 1
ATOM 655 O O . LEU A 1 87 ? -1.716 -1.485 -2.757 1.00 98.31 87 LEU A O 1
ATOM 659 N N . ALA A 1 88 ? -2.228 -2.385 -4.751 1.00 98.75 88 ALA A N 1
ATOM 660 C CA . ALA A 1 88 ? -2.585 -1.117 -5.369 1.00 98.75 88 ALA A CA 1
ATOM 661 C C . ALA A 1 88 ? -3.804 -0.479 -4.695 1.00 98.75 88 ALA A C 1
ATOM 663 O O . ALA A 1 88 ? -3.774 0.715 -4.414 1.00 98.75 88 ALA A O 1
ATOM 664 N N . LEU A 1 89 ? -4.830 -1.262 -4.352 1.00 98.81 89 LEU A N 1
ATOM 665 C CA . LEU A 1 89 ? -5.998 -0.772 -3.621 1.00 98.81 89 LEU A CA 1
ATOM 666 C C . LEU A 1 89 ? -5.612 -0.210 -2.245 1.00 98.81 89 LEU A C 1
ATOM 668 O O . LEU A 1 89 ? -6.060 0.874 -1.875 1.00 98.81 89 LEU A O 1
ATOM 672 N N . ILE A 1 90 ? -4.739 -0.897 -1.505 1.00 98.69 90 ILE A N 1
ATOM 673 C CA . ILE A 1 90 ? -4.238 -0.418 -0.207 1.00 98.69 90 ILE A CA 1
ATOM 674 C C . ILE A 1 90 ? -3.473 0.894 -0.372 1.00 98.69 90 ILE A C 1
ATOM 676 O O . ILE A 1 90 ? -3.705 1.841 0.378 1.00 98.69 90 ILE A O 1
ATOM 680 N N . ARG A 1 91 ? -2.582 0.981 -1.366 1.00 98.50 91 ARG A N 1
ATOM 681 C CA . ARG A 1 91 ? -1.809 2.200 -1.643 1.00 98.50 91 ARG A CA 1
ATOM 682 C C . ARG A 1 91 ? -2.700 3.356 -2.095 1.00 98.50 91 ARG A C 1
ATOM 684 O O . ARG A 1 91 ? -2.497 4.477 -1.634 1.00 98.50 91 ARG A O 1
ATOM 691 N N . GLN A 1 92 ? -3.713 3.081 -2.915 1.00 98.69 92 GLN A N 1
ATOM 692 C CA . GLN A 1 92 ? -4.726 4.054 -3.316 1.00 98.69 92 GLN A CA 1
ATOM 693 C C . GLN A 1 92 ? -5.455 4.612 -2.091 1.00 98.69 92 GLN A C 1
ATOM 695 O O . GLN A 1 92 ? -5.466 5.821 -1.879 1.00 98.69 92 GLN A O 1
ATOM 700 N N . VAL A 1 93 ? -6.031 3.736 -1.263 1.00 98.62 93 VAL A N 1
ATOM 701 C CA . VAL A 1 93 ? -6.793 4.147 -0.077 1.00 98.62 93 VAL A CA 1
ATOM 702 C C . VAL A 1 93 ? -5.899 4.859 0.934 1.00 98.62 93 VAL A C 1
ATOM 704 O O . VAL A 1 93 ? -6.331 5.834 1.535 1.00 98.62 93 VAL A O 1
ATOM 707 N N . SER A 1 94 ? -4.641 4.439 1.086 1.00 98.12 94 SER A N 1
ATOM 708 C CA . SER A 1 94 ? -3.668 5.137 1.929 1.00 98.12 94 SER A CA 1
ATOM 709 C C . SER A 1 94 ? -3.381 6.558 1.436 1.00 98.12 94 SER A C 1
ATOM 711 O O . SER A 1 94 ? -3.267 7.459 2.260 1.00 98.12 94 SER A O 1
ATOM 713 N N . ALA A 1 95 ? -3.258 6.774 0.123 1.00 97.69 95 ALA A N 1
ATOM 714 C CA . ALA A 1 95 ? -3.031 8.102 -0.453 1.00 97.69 95 ALA A CA 1
ATOM 715 C C . ALA A 1 95 ? -4.286 8.993 -0.400 1.00 97.69 95 ALA A C 1
ATOM 717 O O . ALA A 1 95 ? -4.179 10.216 -0.351 1.00 97.69 95 ALA A O 1
ATOM 718 N N . GLU A 1 96 ? -5.471 8.383 -0.397 1.00 97.69 96 GLU A N 1
ATOM 719 C CA . GLU A 1 96 ? -6.764 9.063 -0.300 1.00 97.69 96 GLU A CA 1
ATOM 720 C C . GLU A 1 96 ? -7.251 9.253 1.150 1.00 97.69 96 GLU A C 1
ATOM 722 O O . GLU A 1 96 ? -8.228 9.970 1.360 1.00 97.69 96 GLU A O 1
ATOM 727 N N . PHE A 1 97 ? -6.598 8.633 2.141 1.00 98.19 97 PHE A N 1
ATOM 728 C CA . PHE A 1 97 ? -7.157 8.332 3.468 1.00 98.19 97 PHE A CA 1
ATOM 729 C C . PHE A 1 97 ? -7.818 9.518 4.183 1.00 98.19 97 PHE A C 1
ATOM 731 O O . PHE A 1 97 ? -8.915 9.382 4.720 1.00 98.19 97 PHE A O 1
ATOM 738 N N . ASP A 1 98 ? -7.181 10.690 4.168 1.00 95.88 98 ASP A N 1
ATOM 739 C CA . ASP A 1 98 ? -7.701 11.898 4.827 1.00 95.88 98 ASP A CA 1
ATOM 740 C C . ASP A 1 98 ? -8.667 12.720 3.958 1.00 95.88 98 ASP A C 1
ATOM 742 O O . ASP A 1 98 ? -9.245 13.699 4.425 1.00 95.88 98 ASP A O 1
ATOM 746 N N . THR A 1 99 ? -8.857 12.327 2.700 1.00 96.69 99 THR A N 1
ATOM 747 C CA . THR A 1 99 ? -9.702 13.030 1.721 1.00 96.69 99 THR A CA 1
ATOM 748 C C . THR A 1 99 ? -11.015 12.310 1.419 1.00 96.69 99 THR A C 1
ATOM 750 O O . THR A 1 99 ? -11.941 12.935 0.903 1.00 96.69 99 THR A O 1
ATOM 753 N N . ILE A 1 100 ? -11.122 11.020 1.756 1.00 98.00 100 ILE A N 1
ATOM 754 C CA . ILE A 1 100 ? -12.345 10.229 1.578 1.00 98.00 100 ILE A CA 1
ATOM 755 C C . ILE A 1 100 ? -13.072 9.985 2.909 1.00 98.00 100 ILE A C 1
ATOM 757 O O . ILE A 1 100 ? -12.441 9.960 3.968 1.00 98.00 100 ILE A O 1
ATOM 761 N N . PRO A 1 101 ? -14.403 9.774 2.897 1.00 98.56 101 PRO A N 1
ATOM 762 C CA . PRO A 1 101 ? -15.139 9.422 4.104 1.00 98.56 101 PRO A CA 1
ATOM 763 C C . PRO A 1 101 ? -14.589 8.142 4.754 1.00 98.56 101 PRO A C 1
ATOM 765 O O . PRO A 1 101 ? -14.332 7.166 4.044 1.00 98.56 101 PRO A O 1
ATOM 768 N N . PRO A 1 102 ? -14.504 8.062 6.095 1.00 98.62 102 PRO A N 1
ATOM 769 C CA . PRO A 1 102 ? -14.025 6.860 6.778 1.00 98.62 102 PRO A CA 1
ATOM 770 C C . PRO A 1 102 ? -14.794 5.587 6.408 1.00 98.62 102 PRO A C 1
ATOM 772 O O . PRO A 1 102 ? -14.210 4.510 6.340 1.00 98.62 102 PRO A O 1
ATOM 775 N N . GLN A 1 103 ? -16.099 5.691 6.134 1.00 98.44 103 GLN A N 1
ATOM 776 C CA . GLN A 1 103 ? -16.890 4.543 5.689 1.00 98.44 103 GLN A CA 1
ATOM 777 C C . GLN A 1 103 ? -16.392 4.000 4.341 1.00 98.44 103 GLN A C 1
ATOM 779 O O . GLN A 1 103 ? -16.324 2.791 4.168 1.00 98.44 103 GLN A O 1
ATOM 784 N N . GLN A 1 104 ? -15.933 4.867 3.434 1.00 98.62 104 GLN A N 1
ATOM 785 C CA . GLN A 1 104 ? -15.387 4.450 2.143 1.00 98.62 104 GLN A CA 1
ATOM 786 C C . GLN A 1 104 ? -14.048 3.709 2.285 1.00 98.62 104 GLN A C 1
ATOM 788 O O . GLN A 1 104 ? -13.784 2.786 1.516 1.00 98.62 104 GLN A O 1
ATOM 793 N N . VAL A 1 105 ? -13.223 4.060 3.281 1.00 98.75 105 VAL A N 1
ATOM 794 C CA . VAL A 1 105 ? -12.029 3.269 3.637 1.00 98.75 105 VAL A CA 1
ATOM 795 C C . VAL A 1 105 ? -12.442 1.858 4.053 1.00 98.75 105 VAL A C 1
ATOM 797 O O . VAL A 1 105 ? -11.896 0.882 3.540 1.00 98.75 105 VAL A O 1
ATOM 800 N N . VAL A 1 106 ? -13.423 1.754 4.958 1.00 98.62 106 VAL A N 1
ATOM 801 C CA . VAL A 1 106 ? -13.932 0.466 5.448 1.00 98.62 106 VAL A CA 1
ATOM 802 C C . VAL A 1 106 ? -14.481 -0.366 4.293 1.00 98.62 106 VAL A C 1
ATOM 804 O O . VAL A 1 106 ? -14.064 -1.506 4.127 1.00 98.62 106 VAL A O 1
ATOM 807 N N . ASP A 1 107 ? -15.362 0.196 3.469 1.00 98.56 107 ASP A N 1
ATOM 808 C CA . ASP A 1 107 ? -16.025 -0.537 2.386 1.00 98.56 107 ASP A CA 1
ATOM 809 C C . ASP A 1 107 ? -15.023 -1.106 1.374 1.00 98.56 107 ASP A C 1
ATOM 811 O O . ASP A 1 107 ? -15.175 -2.239 0.921 1.00 98.56 107 ASP A O 1
ATOM 815 N N . ARG A 1 108 ? -13.967 -0.347 1.055 1.00 98.50 108 ARG A N 1
ATOM 816 C CA . ARG A 1 108 ? -12.939 -0.772 0.098 1.00 98.50 108 ARG A CA 1
ATOM 817 C C . ARG A 1 108 ? -11.984 -1.815 0.668 1.00 98.50 108 ARG A C 1
ATOM 819 O O . ARG A 1 108 ? -11.602 -2.732 -0.0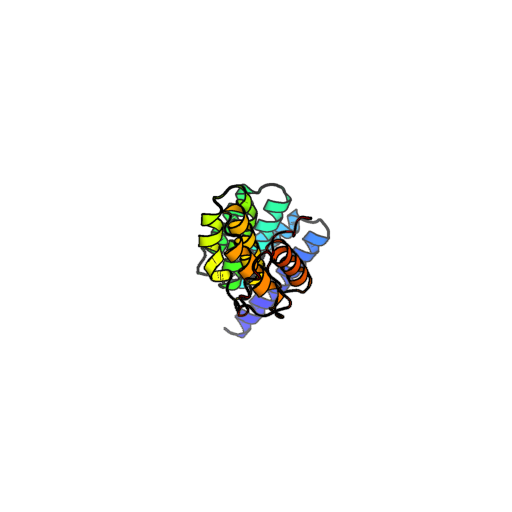49 1.00 98.50 108 ARG A O 1
ATOM 826 N N . LEU A 1 109 ? -11.562 -1.668 1.925 1.00 98.69 109 LEU A N 1
ATOM 827 C CA . LEU A 1 109 ? -10.480 -2.485 2.486 1.00 98.69 109 LEU A CA 1
ATOM 828 C C . LEU A 1 109 ? -10.955 -3.666 3.331 1.00 98.69 109 LEU A C 1
ATOM 830 O O . LEU A 1 109 ? -10.177 -4.592 3.537 1.00 98.69 109 LEU A O 1
ATOM 834 N N . LYS A 1 110 ? -12.222 -3.697 3.763 1.00 96.88 110 LYS A N 1
ATOM 835 C CA . LYS A 1 110 ? -12.768 -4.787 4.587 1.00 96.88 110 LYS A CA 1
ATOM 836 C C . LYS A 1 110 ? -12.496 -6.197 4.034 1.00 96.88 110 LYS A C 1
ATOM 838 O O . LYS A 1 110 ? -12.154 -7.046 4.854 1.00 96.88 110 LYS A O 1
ATOM 843 N N . PRO A 1 111 ? -12.573 -6.474 2.714 1.00 96.75 111 PRO A N 1
ATOM 844 C CA . PRO A 1 111 ? -12.237 -7.798 2.176 1.00 96.75 111 PRO A CA 1
ATOM 845 C C . PRO A 1 111 ? -10.773 -8.212 2.392 1.00 96.75 111 PRO A C 1
ATOM 847 O O . PRO A 1 111 ? -10.481 -9.398 2.465 1.00 96.75 111 PRO A O 1
ATOM 850 N N . LEU A 1 112 ? -9.861 -7.242 2.504 1.00 98.31 112 LEU A N 1
ATOM 851 C CA . LEU A 1 112 ? -8.426 -7.467 2.704 1.00 98.31 112 LEU A CA 1
ATOM 852 C C . LEU A 1 112 ? -8.033 -7.439 4.189 1.00 98.31 112 LEU A C 1
ATOM 854 O O . LEU A 1 112 ? -6.909 -7.790 4.533 1.00 98.31 112 LEU A O 1
ATOM 858 N N . SER A 1 113 ? -8.944 -7.002 5.063 1.00 97.62 113 SER A N 1
ATOM 859 C CA . SER A 1 113 ? -8.758 -6.820 6.508 1.00 97.62 113 SER A CA 1
ATOM 860 C C . SER A 1 113 ? -9.244 -8.017 7.331 1.00 97.62 113 SER A C 1
ATOM 862 O O . SER A 1 113 ? -9.714 -7.842 8.455 1.00 97.62 113 SER A O 1
ATOM 864 N N . THR A 1 114 ? -9.130 -9.231 6.792 1.00 95.12 114 THR A N 1
ATOM 865 C CA . THR A 1 114 ? -9.503 -10.477 7.477 1.00 95.12 114 THR A CA 1
ATOM 866 C C . THR A 1 114 ? -8.282 -11.366 7.732 1.00 95.12 114 THR A C 1
ATOM 868 O O . THR A 1 114 ? -7.425 -11.452 6.847 1.00 95.12 114 THR A O 1
ATOM 871 N N . PRO A 1 115 ? -8.204 -12.076 8.875 1.00 94.50 115 PRO A N 1
ATOM 872 C CA . PRO A 1 115 ? -7.131 -13.034 9.143 1.00 94.50 115 PRO A CA 1
ATOM 873 C C . PRO A 1 11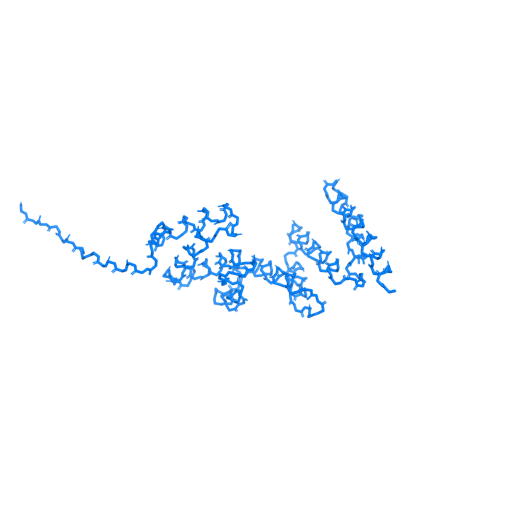5 ? -6.929 -14.037 7.999 1.00 94.50 115 PRO A C 1
ATOM 875 O O . PRO A 1 115 ? -7.891 -14.469 7.362 1.00 94.50 115 PRO A O 1
ATOM 878 N N . GLY A 1 116 ? -5.673 -14.394 7.729 1.00 92.94 116 GLY A N 1
ATOM 879 C CA . GLY A 1 116 ? -5.291 -15.276 6.620 1.00 92.94 116 GLY A CA 1
ATOM 880 C C . GLY A 1 116 ? -5.148 -14.582 5.259 1.00 92.94 116 GLY A C 1
ATOM 881 O O . GLY A 1 116 ? -4.571 -15.166 4.343 1.00 92.94 116 GLY A O 1
ATOM 882 N N . HIS A 1 117 ? -5.605 -13.333 5.112 1.00 94.94 117 HIS A N 1
ATOM 883 C CA . HIS A 1 117 ? -5.316 -12.543 3.916 1.00 94.94 117 HIS A CA 1
ATOM 884 C C . HIS A 1 117 ? -3.859 -12.036 3.947 1.00 94.94 117 HIS A C 1
ATOM 886 O O . HIS A 1 117 ? -3.451 -11.484 4.971 1.00 94.94 117 HIS A O 1
ATOM 892 N N . PRO A 1 118 ? -3.074 -12.107 2.846 1.00 94.62 118 PRO A N 1
ATOM 893 C CA . PRO A 1 118 ? -1.674 -11.648 2.836 1.00 94.62 118 PRO A CA 1
ATOM 894 C C . PRO A 1 118 ? -1.485 -10.188 3.264 1.00 94.62 118 PRO A C 1
ATOM 896 O O . PRO A 1 118 ? -0.441 -9.799 3.780 1.00 94.62 118 PRO A O 1
ATOM 899 N N . TRP A 1 119 ? -2.519 -9.376 3.049 1.00 96.75 119 TRP A N 1
ATOM 900 C CA . TRP A 1 119 ? -2.532 -7.953 3.372 1.00 96.75 119 TRP A CA 1
ATOM 901 C C . TRP A 1 119 ? -3.271 -7.602 4.669 1.00 96.75 119 TRP A C 1
ATOM 903 O O . TRP A 1 119 ? -3.476 -6.415 4.936 1.00 96.75 119 TRP A O 1
ATOM 913 N N . PHE A 1 120 ? -3.649 -8.603 5.476 1.00 98.19 120 PHE A N 1
ATOM 914 C CA . PHE A 1 120 ? -4.481 -8.437 6.669 1.00 98.19 120 PHE A CA 1
ATOM 915 C C . PHE A 1 120 ? -4.008 -7.297 7.568 1.00 98.19 120 PHE A C 1
ATOM 917 O O . PHE A 1 120 ? -4.775 -6.377 7.847 1.00 98.19 120 PHE A O 1
ATOM 924 N N . GLY A 1 121 ? -2.737 -7.319 7.976 1.00 97.38 121 GLY A N 1
ATOM 925 C CA . GLY A 1 121 ? -2.199 -6.305 8.877 1.00 97.38 121 GLY A CA 1
ATOM 926 C C . GLY A 1 121 ? -2.278 -4.892 8.294 1.00 97.38 121 GLY A C 1
ATOM 927 O O . GLY A 1 121 ? -2.763 -3.978 8.957 1.00 97.38 121 GLY A O 1
ATOM 928 N N . SER A 1 122 ? -1.812 -4.695 7.057 1.00 96.50 122 SER A N 1
ATOM 929 C CA . SER A 1 122 ? -1.741 -3.363 6.440 1.00 96.50 122 SER A CA 1
ATOM 930 C C . SER A 1 122 ? -3.120 -2.794 6.106 1.00 96.50 122 SER A C 1
ATOM 932 O O . SER A 1 122 ? -3.385 -1.627 6.385 1.00 96.50 122 SER A O 1
ATOM 934 N N . ALA A 1 123 ? -4.016 -3.606 5.541 1.00 98.50 123 ALA A N 1
ATOM 935 C CA . ALA A 1 123 ? -5.382 -3.175 5.264 1.00 98.50 123 ALA A CA 1
ATOM 936 C C . ALA A 1 123 ? -6.171 -2.976 6.565 1.00 98.50 123 ALA A C 1
ATOM 938 O O . ALA A 1 123 ? -6.879 -1.983 6.728 1.00 98.50 123 ALA A O 1
ATOM 939 N N . GLY A 1 124 ? -6.046 -3.919 7.501 1.00 98.44 124 GLY A N 1
ATOM 940 C CA . GLY A 1 124 ? -6.723 -3.890 8.793 1.00 98.44 124 GLY A CA 1
ATOM 941 C C . GLY A 1 124 ? -6.335 -2.686 9.642 1.00 98.44 124 GLY A C 1
ATOM 942 O O . GLY A 1 124 ? -7.195 -2.106 10.296 1.00 98.44 124 GLY A O 1
ATOM 943 N N . GLU A 1 125 ? -5.085 -2.235 9.578 1.00 98.19 125 GLU A N 1
ATOM 944 C CA . GLU A 1 125 ? -4.683 -1.011 10.264 1.00 98.19 125 GLU A CA 1
ATOM 945 C C . GLU A 1 125 ? -5.437 0.224 9.748 1.00 98.19 125 GLU A C 1
ATOM 947 O O . GLU A 1 125 ? -5.986 0.984 10.549 1.00 98.19 125 GLU A O 1
ATOM 952 N N . LEU A 1 126 ? -5.533 0.401 8.425 1.00 98.69 126 LEU A N 1
ATOM 953 C CA . LEU A 1 126 ? -6.285 1.510 7.826 1.00 98.69 126 LEU A CA 1
ATOM 954 C C . LEU A 1 126 ? -7.775 1.443 8.189 1.00 98.69 126 LEU A C 1
ATOM 956 O O . LEU A 1 126 ? -8.373 2.460 8.544 1.00 98.69 126 LEU A O 1
ATOM 960 N N . VAL A 1 127 ? -8.369 0.247 8.163 1.00 98.81 127 VAL A N 1
ATOM 961 C CA . VAL A 1 127 ? -9.762 0.031 8.585 1.00 98.81 127 VAL A CA 1
ATOM 962 C C . VAL A 1 127 ? -9.953 0.342 10.072 1.00 98.81 127 VAL A C 1
ATOM 964 O O . VAL A 1 127 ? -10.933 0.991 10.435 1.00 98.81 127 VAL A O 1
ATOM 967 N N . GLY A 1 128 ? -9.013 -0.049 10.933 1.00 98.56 128 GLY A N 1
ATOM 968 C CA . GLY A 1 128 ? -9.048 0.247 12.364 1.00 98.56 128 GLY A CA 1
ATOM 969 C C . GLY A 1 128 ? -9.018 1.750 12.640 1.00 98.56 128 GLY A C 1
ATOM 970 O O . GLY A 1 128 ? -9.854 2.260 13.386 1.00 98.56 128 GLY A O 1
ATOM 971 N N . ILE A 1 129 ? -8.131 2.492 11.970 1.00 98.56 129 ILE A N 1
ATOM 972 C CA . ILE A 1 129 ? -8.071 3.958 12.094 1.00 98.56 129 ILE A CA 1
ATOM 973 C C . ILE A 1 129 ? -9.359 4.596 11.546 1.00 98.56 129 ILE A C 1
ATOM 975 O O . ILE A 1 129 ? -9.893 5.533 12.143 1.00 98.56 129 ILE A O 1
ATOM 979 N N . ALA A 1 130 ? -9.918 4.077 10.449 1.00 98.75 130 ALA A N 1
ATOM 980 C CA . ALA A 1 130 ? -11.199 4.545 9.926 1.00 98.75 130 ALA A CA 1
ATOM 981 C C . ALA A 1 130 ? -12.362 4.295 10.902 1.00 98.75 130 ALA A C 1
ATOM 983 O O . ALA A 1 130 ? -13.233 5.155 11.036 1.00 98.75 130 ALA A O 1
ATOM 984 N N . TYR A 1 131 ? -12.371 3.170 11.624 1.00 98.75 131 TYR A N 1
ATOM 985 C CA . TYR A 1 131 ? -13.332 2.927 12.702 1.00 98.75 131 TYR A CA 1
ATOM 986 C C . TYR A 1 131 ? -13.162 3.912 13.861 1.00 98.75 131 TYR A C 1
ATOM 988 O O . TYR A 1 131 ? -14.167 4.441 14.339 1.00 98.75 131 TYR A O 1
ATOM 996 N N . MET A 1 132 ? -11.928 4.244 14.257 1.00 98.31 132 MET A N 1
ATOM 997 C CA . MET A 1 132 ? -11.679 5.282 15.268 1.00 98.31 132 MET A CA 1
ATOM 998 C C . MET A 1 132 ? -12.235 6.643 14.833 1.00 98.31 132 MET A C 1
ATOM 1000 O O . MET A 1 132 ? -12.925 7.298 15.611 1.00 98.31 132 MET A O 1
ATOM 1004 N N . LYS A 1 133 ? -12.022 7.051 13.571 1.00 98.12 133 LYS A N 1
ATOM 1005 C CA . LYS A 1 133 ? -12.594 8.299 13.025 1.00 98.12 133 LYS A CA 1
ATOM 1006 C C . LYS A 1 133 ? -14.132 8.310 13.024 1.00 98.12 133 LYS A C 1
ATOM 1008 O O . LYS A 1 133 ? -14.726 9.381 13.006 1.00 98.12 133 LYS A O 1
ATOM 1013 N N . GLN A 1 134 ? -14.776 7.142 13.045 1.00 98.31 134 GLN A N 1
ATOM 1014 C CA . GLN A 1 134 ? -16.234 6.996 13.148 1.00 98.31 134 GLN A CA 1
ATOM 1015 C C . GLN A 1 134 ? -16.736 6.897 14.599 1.00 98.31 134 GLN A C 1
ATOM 1017 O O . GLN A 1 134 ? -17.936 6.737 14.807 1.00 98.31 134 GLN A O 1
ATOM 1022 N N . GLY A 1 135 ? -15.845 6.914 15.597 1.00 97.81 135 GLY A N 1
ATOM 1023 C CA . GLY A 1 135 ? -16.186 6.634 16.997 1.00 97.81 135 GLY A CA 1
ATOM 1024 C C . GLY A 1 135 ? -16.507 5.160 17.282 1.00 97.81 135 GLY A C 1
ATOM 1025 O O . GLY A 1 135 ? -16.974 4.828 18.368 1.00 97.81 135 GLY A O 1
ATOM 1026 N N . LYS A 1 136 ? -16.249 4.251 16.331 1.00 98.25 136 LYS A N 1
ATOM 1027 C CA . LYS A 1 136 ? -16.499 2.805 16.455 1.00 98.25 136 LYS A CA 1
ATOM 1028 C C . LYS A 1 136 ? -15.316 2.109 17.140 1.00 98.25 136 LYS A C 1
ATOM 1030 O O . LYS A 1 136 ? -14.694 1.209 16.576 1.00 98.25 136 LYS A O 1
ATOM 1035 N N . ASN A 1 137 ? -14.994 2.549 18.354 1.00 97.12 137 ASN A N 1
ATOM 1036 C CA . ASN A 1 137 ? -13.800 2.127 19.096 1.00 97.12 137 ASN A CA 1
ATOM 1037 C C . ASN A 1 137 ? -13.766 0.623 19.388 1.00 97.12 137 ASN A C 1
ATOM 1039 O O . ASN A 1 137 ? -12.693 0.030 19.347 1.00 97.12 137 ASN A O 1
ATOM 1043 N N . GLU A 1 138 ? -14.923 -0.005 19.608 1.00 97.25 138 GLU A N 1
ATOM 1044 C CA . GLU A 1 138 ? -15.005 -1.455 19.809 1.00 97.25 138 GLU A CA 1
ATOM 1045 C C . GLU A 1 138 ? -14.549 -2.234 18.568 1.00 97.25 138 GLU A C 1
ATOM 1047 O O . GLU A 1 138 ? -13.744 -3.158 18.668 1.00 97.25 138 GLU A O 1
ATOM 1052 N N . LEU A 1 139 ? -14.998 -1.821 17.375 1.00 97.62 139 LEU A N 1
ATOM 1053 C CA . LEU A 1 139 ? -14.582 -2.448 16.116 1.00 97.62 139 LEU A CA 1
ATOM 1054 C C . LEU A 1 139 ? -13.097 -2.207 15.831 1.00 97.62 139 LEU A C 1
ATOM 1056 O O . LEU A 1 139 ? -12.403 -3.115 15.376 1.00 97.62 139 LEU A O 1
ATOM 1060 N N . ALA A 1 140 ? -12.608 -0.994 16.102 1.00 98.50 140 ALA A N 1
ATOM 1061 C CA . ALA A 1 140 ? -11.200 -0.651 15.933 1.00 98.50 140 ALA A CA 1
ATOM 1062 C C . ALA A 1 140 ? -10.303 -1.482 16.860 1.00 98.50 140 ALA A C 1
ATOM 1064 O O . ALA A 1 140 ? -9.357 -2.118 16.398 1.00 98.50 140 ALA A O 1
ATOM 1065 N N . GLY A 1 141 ? -10.619 -1.513 18.155 1.00 97.88 141 GLY A N 1
ATOM 1066 C CA . GLY A 1 141 ? -9.826 -2.214 19.156 1.00 97.88 141 GLY A CA 1
ATOM 1067 C C . GLY A 1 141 ? -9.806 -3.724 18.936 1.00 97.88 141 GLY A C 1
ATOM 1068 O O . GLY A 1 141 ? -8.731 -4.324 18.955 1.00 97.88 141 GLY A O 1
ATOM 1069 N N . ALA A 1 142 ? -10.953 -4.326 18.603 1.00 97.44 142 ALA A N 1
ATOM 1070 C CA . ALA A 1 142 ? -11.025 -5.743 18.256 1.00 97.44 142 ALA A CA 1
ATOM 1071 C C . ALA A 1 142 ? -10.180 -6.089 17.018 1.00 97.44 142 ALA A C 1
ATOM 1073 O O . ALA A 1 142 ? -9.523 -7.132 16.990 1.00 97.44 142 ALA A O 1
ATOM 1074 N N . LEU A 1 143 ? -10.173 -5.230 15.993 1.00 98.31 143 LEU A N 1
ATOM 1075 C CA . LEU A 1 143 ? -9.367 -5.434 14.787 1.00 98.31 143 LEU A CA 1
ATOM 1076 C C . LEU A 1 143 ? -7.868 -5.291 15.078 1.00 98.31 143 LEU A C 1
ATOM 1078 O O . LEU A 1 143 ? -7.081 -6.154 14.694 1.00 98.31 143 LEU A O 1
ATOM 1082 N N . PHE A 1 144 ? -7.463 -4.251 15.808 1.00 98.62 144 PHE A N 1
ATOM 1083 C CA . PHE A 1 144 ? -6.066 -4.068 16.198 1.00 98.62 144 PHE A CA 1
ATOM 1084 C C . PHE A 1 144 ? -5.546 -5.208 17.081 1.00 98.62 144 PHE A C 1
ATOM 1086 O O . PHE A 1 144 ? -4.417 -5.656 16.887 1.00 98.62 144 PHE A O 1
ATOM 1093 N N . ALA A 1 145 ? -6.366 -5.723 18.002 1.00 97.38 145 ALA A N 1
ATOM 1094 C CA . ALA A 1 145 ? -6.007 -6.871 18.829 1.00 97.38 145 ALA A CA 1
ATOM 1095 C C . ALA A 1 145 ? -5.799 -8.143 17.990 1.00 97.38 145 ALA A C 1
ATOM 1097 O O . ALA A 1 145 ? -4.859 -8.893 18.250 1.00 97.38 145 ALA A O 1
ATOM 1098 N N . GLN A 1 146 ? -6.624 -8.372 16.961 1.00 97.62 146 GLN A N 1
ATOM 1099 C CA . GLN A 1 146 ? -6.429 -9.489 16.029 1.00 97.62 146 GLN A CA 1
ATOM 1100 C C . GLN A 1 146 ? -5.111 -9.353 15.254 1.00 97.62 146 GLN A C 1
ATOM 1102 O O . GLN A 1 146 ? -4.333 -10.303 15.214 1.00 97.62 146 GLN A O 1
ATOM 1107 N N . ILE A 1 147 ? -4.811 -8.166 14.714 1.00 97.94 147 ILE A N 1
ATOM 1108 C CA . ILE A 1 147 ? -3.546 -7.914 13.998 1.00 97.94 147 ILE A CA 1
ATOM 1109 C C . ILE A 1 147 ? -2.340 -8.117 14.927 1.00 97.94 147 ILE A C 1
ATOM 1111 O O . ILE A 1 147 ? -1.339 -8.705 14.532 1.00 97.94 147 ILE A O 1
ATOM 1115 N N . ALA A 1 148 ? -2.434 -7.678 16.183 1.00 97.38 148 ALA A N 1
ATOM 1116 C CA . ALA A 1 148 ? -1.368 -7.824 17.171 1.00 97.38 148 ALA A CA 1
ATOM 1117 C C . ALA A 1 148 ? -1.081 -9.285 17.569 1.00 97.38 148 ALA A C 1
ATOM 1119 O O . ALA A 1 148 ? 0.032 -9.584 18.024 1.00 97.38 148 ALA A O 1
ATOM 1120 N N . LYS A 1 149 ? -2.068 -10.178 17.431 1.00 95.56 149 LYS A N 1
ATOM 1121 C C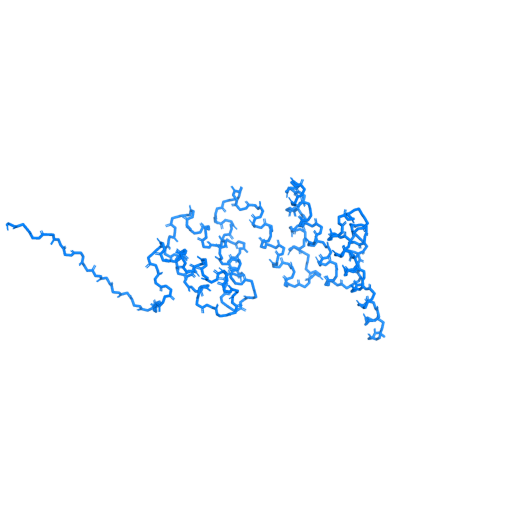A . LYS A 1 149 ? -1.970 -11.612 17.751 1.00 95.56 149 LYS A CA 1
ATOM 1122 C C . LYS A 1 149 ? -1.517 -12.460 16.558 1.00 95.56 149 LYS A C 1
ATOM 1124 O O . LYS A 1 149 ? -0.942 -13.516 16.780 1.00 95.56 149 LYS A O 1
ATOM 1129 N N . ASP A 1 150 ? -1.714 -11.994 15.329 1.00 95.75 150 ASP A N 1
ATOM 1130 C CA . ASP A 1 150 ? -1.329 -12.722 14.118 1.00 95.75 150 ASP A CA 1
ATOM 1131 C C . ASP A 1 150 ? 0.199 -12.732 13.930 1.00 95.75 150 ASP A C 1
ATOM 1133 O O . ASP A 1 150 ? 0.820 -11.688 13.734 1.00 95.75 150 ASP A O 1
ATOM 1137 N N . GLU A 1 151 ? 0.817 -13.912 14.006 1.00 94.31 151 GLU A N 1
ATOM 1138 C CA . GLU A 1 151 ? 2.271 -14.098 13.875 1.00 94.31 151 GLU A CA 1
ATOM 1139 C C . GLU A 1 151 ? 2.779 -13.972 12.433 1.00 94.31 151 GLU A C 1
ATOM 1141 O O . GLU A 1 151 ? 3.978 -13.803 12.215 1.00 94.31 151 GLU A O 1
ATOM 1146 N N . THR A 1 152 ? 1.882 -14.005 11.445 1.00 92.88 152 THR A N 1
ATOM 1147 C CA . THR A 1 152 ? 2.228 -13.780 10.034 1.00 92.88 152 THR A CA 1
ATOM 1148 C C . THR A 1 152 ? 2.417 -12.296 9.712 1.00 92.88 152 THR A C 1
ATOM 1150 O O . THR A 1 152 ? 2.999 -11.943 8.684 1.00 92.88 152 THR A O 1
ATOM 1153 N N . VAL A 1 153 ? 1.971 -11.407 10.606 1.00 95.44 153 VAL A N 1
ATOM 1154 C CA . VAL A 1 153 ? 2.117 -9.958 10.469 1.00 95.44 153 VAL A CA 1
ATOM 1155 C C . VAL A 1 153 ? 3.501 -9.512 10.973 1.00 95.44 153 VAL A C 1
ATOM 1157 O O . VAL A 1 153 ? 3.925 -9.931 12.052 1.00 95.44 153 VAL A O 1
ATOM 1160 N N . PRO A 1 154 ? 4.211 -8.605 10.267 1.00 94.62 154 PRO A N 1
ATOM 1161 C CA . PRO A 1 154 ? 5.509 -8.100 10.718 1.00 94.62 154 PRO A CA 1
ATOM 1162 C C . PRO A 1 154 ? 5.482 -7.540 12.146 1.00 94.62 154 PRO A C 1
ATOM 1164 O O . PRO A 1 154 ? 4.581 -6.780 12.512 1.00 94.62 154 PRO A O 1
ATOM 1167 N N . ASP A 1 155 ? 6.508 -7.850 12.944 1.00 94.75 155 ASP A N 1
ATOM 1168 C CA . ASP A 1 155 ? 6.518 -7.530 14.378 1.00 94.75 155 ASP A CA 1
ATOM 1169 C C . ASP A 1 155 ? 6.363 -6.029 14.673 1.00 94.75 155 ASP A C 1
ATOM 1171 O O . ASP A 1 155 ? 5.674 -5.637 15.611 1.00 94.75 155 ASP A O 1
ATOM 1175 N N . THR A 1 156 ? 6.924 -5.161 13.829 1.00 96.00 156 THR A N 1
ATOM 1176 C CA . THR A 1 156 ? 6.755 -3.703 13.947 1.00 96.00 156 THR A CA 1
ATOM 1177 C C . THR A 1 156 ? 5.285 -3.285 13.888 1.00 96.00 156 THR A C 1
ATOM 1179 O O . THR A 1 156 ? 4.841 -2.472 14.702 1.00 96.00 156 THR A O 1
ATOM 1182 N N . LEU A 1 157 ? 4.517 -3.874 12.970 1.00 96.50 157 LEU A N 1
ATOM 1183 C CA . LEU A 1 157 ? 3.091 -3.624 12.806 1.00 96.50 157 LEU A CA 1
ATOM 1184 C C . LEU A 1 157 ? 2.278 -4.261 13.938 1.00 96.50 157 LEU A C 1
ATOM 1186 O O . LEU A 1 157 ? 1.369 -3.622 14.471 1.00 96.50 157 LEU A O 1
ATOM 1190 N N . ARG A 1 158 ? 2.646 -5.465 14.390 1.00 97.12 158 ARG A N 1
ATOM 1191 C CA . ARG A 1 158 ? 2.027 -6.098 15.566 1.00 97.12 158 ARG A CA 1
ATOM 1192 C C . ARG A 1 158 ? 2.195 -5.261 16.832 1.00 97.12 158 ARG A C 1
ATOM 1194 O O . ARG A 1 158 ? 1.240 -5.072 17.579 1.00 97.12 158 ARG A O 1
ATOM 1201 N N . ARG A 1 159 ? 3.395 -4.726 17.085 1.00 96.38 159 ARG A N 1
ATOM 1202 C CA . ARG A 1 159 ? 3.650 -3.851 18.244 1.00 96.38 159 ARG A CA 1
ATOM 1203 C C . ARG A 1 159 ? 2.833 -2.565 18.166 1.00 96.38 159 ARG A C 1
ATOM 1205 O O . ARG A 1 159 ? 2.235 -2.175 19.165 1.00 96.38 159 ARG A O 1
ATOM 1212 N N . ARG A 1 160 ? 2.778 -1.933 16.989 1.00 97.19 160 ARG A N 1
ATOM 1213 C CA . ARG A 1 160 ? 1.990 -0.711 16.776 1.00 97.19 160 ARG A CA 1
ATOM 1214 C C . ARG A 1 160 ? 0.498 -0.959 16.995 1.00 97.19 160 ARG A C 1
ATOM 1216 O O . ARG A 1 160 ? -0.134 -0.245 17.765 1.00 97.19 160 ARG A O 1
ATOM 1223 N N . THR A 1 161 ? -0.059 -2.007 16.397 1.00 97.56 161 THR A N 1
ATOM 1224 C CA . THR A 1 161 ? -1.479 -2.352 16.570 1.00 97.56 161 THR A CA 1
ATOM 1225 C C . THR A 1 161 ? -1.805 -2.793 17.996 1.00 97.56 161 THR A C 1
ATOM 1227 O O . THR A 1 161 ? -2.847 -2.409 18.513 1.00 97.56 161 THR A O 1
ATOM 1230 N N . ARG A 1 162 ? -0.891 -3.464 18.710 1.00 97.44 162 ARG A N 1
ATOM 1231 C CA . ARG A 1 162 ? -1.043 -3.744 20.150 1.00 97.44 162 ARG A CA 1
ATOM 1232 C C . ARG A 1 162 ? -1.212 -2.472 20.977 1.00 97.44 162 ARG A C 1
ATOM 1234 O O . ARG A 1 162 ? -2.081 -2.419 21.840 1.00 97.44 162 ARG A O 1
ATOM 1241 N N . GLN A 1 163 ? -0.396 -1.452 20.712 1.00 96.75 163 GLN A N 1
ATOM 1242 C CA . GLN A 1 163 ? -0.512 -0.160 21.391 1.00 96.75 163 GLN A CA 1
ATOM 1243 C C . GLN A 1 163 ? -1.863 0.498 21.086 1.00 96.75 163 GLN A C 1
ATOM 1245 O O . GLN A 1 163 ? -2.539 0.951 22.004 1.00 96.75 163 GLN A O 1
ATOM 1250 N N . MET A 1 164 ? -2.289 0.484 19.819 1.00 97.44 164 MET A N 1
ATOM 1251 C CA . MET A 1 164 ? -3.591 1.024 19.407 1.00 97.44 164 MET A CA 1
ATOM 1252 C C . MET A 1 164 ? -4.767 0.281 20.057 1.00 97.44 164 MET A C 1
ATOM 1254 O O . MET A 1 164 ? -5.718 0.918 20.494 1.00 97.44 164 MET A O 1
ATOM 1258 N N . ALA A 1 165 ? -4.693 -1.048 20.177 1.00 97.06 165 ALA A N 1
ATOM 1259 C CA . ALA A 1 165 ? -5.687 -1.851 20.886 1.00 97.06 165 ALA A CA 1
ATOM 1260 C C . ALA A 1 165 ? -5.759 -1.471 22.376 1.00 97.06 165 ALA A C 1
ATOM 1262 O O . ALA A 1 165 ? -6.845 -1.202 22.887 1.00 97.06 165 ALA A O 1
ATOM 1263 N N . GLY A 1 166 ? -4.606 -1.354 23.044 1.00 94.75 166 GLY A N 1
ATOM 1264 C CA . GLY A 1 166 ? -4.530 -0.968 24.455 1.00 94.75 166 GLY A CA 1
ATOM 1265 C C . GLY A 1 166 ? -5.101 0.426 24.733 1.00 94.75 166 GLY A C 1
ATOM 1266 O O . GLY A 1 166 ? -5.827 0.605 25.707 1.00 94.75 166 GLY A O 1
ATOM 1267 N N . LEU A 1 167 ? -4.864 1.397 23.839 1.00 94.94 167 LEU A N 1
ATOM 1268 C CA . LEU A 1 167 ? -5.474 2.735 23.920 1.00 94.94 167 LEU A CA 1
ATOM 1269 C C . LEU A 1 167 ? -7.009 2.701 23.861 1.00 94.94 167 LEU A C 1
ATOM 1271 O O . LEU A 1 167 ? -7.664 3.609 24.366 1.00 94.94 167 LEU A O 1
ATOM 1275 N N . LEU A 1 168 ? -7.577 1.664 23.247 1.00 95.56 168 LEU A N 1
ATOM 1276 C CA . LEU A 1 168 ? -9.016 1.458 23.114 1.00 95.56 168 LEU A CA 1
ATOM 1277 C C . LEU A 1 168 ? -9.579 0.497 24.174 1.00 95.56 168 LEU A C 1
ATOM 1279 O O . LEU A 1 168 ? -10.748 0.128 24.091 1.00 95.56 168 LEU A O 1
ATOM 1283 N N . GLY A 1 169 ? -8.772 0.095 25.163 1.00 91.81 169 GLY A N 1
ATOM 1284 C CA . GLY A 1 169 ? -9.181 -0.810 26.241 1.00 91.81 169 GLY A CA 1
ATOM 1285 C C . GLY A 1 169 ? -9.209 -2.291 25.855 1.00 91.81 169 GLY A C 1
ATOM 1286 O O . GLY A 1 169 ? -9.774 -3.095 26.590 1.00 91.81 169 GLY A O 1
ATOM 1287 N N . PHE A 1 170 ? -8.609 -2.664 24.723 1.00 89.88 170 PHE A N 1
ATOM 1288 C CA . PHE A 1 170 ? -8.480 -4.057 24.305 1.00 89.88 170 PHE A CA 1
ATOM 1289 C C . PHE A 1 170 ? -7.125 -4.591 24.736 1.00 89.88 170 PHE A C 1
ATOM 1291 O O . PHE A 1 170 ? -6.084 -4.155 24.235 1.00 89.88 170 PHE A O 1
ATOM 1298 N N . ASP A 1 171 ? -7.139 -5.567 25.637 1.00 76.44 171 ASP A N 1
ATOM 1299 C CA . ASP A 1 171 ? -5.922 -6.274 25.982 1.00 76.44 171 ASP A CA 1
ATOM 1300 C C . ASP A 1 171 ? -5.584 -7.263 24.862 1.00 76.44 171 ASP A C 1
ATOM 1302 O O . ASP A 1 171 ? -6.231 -8.293 24.680 1.00 76.44 171 ASP A O 1
ATOM 1306 N N . ALA A 1 172 ? -4.572 -6.949 24.054 1.00 60.69 172 ALA A N 1
ATOM 1307 C CA . ALA A 1 172 ? -4.100 -7.893 23.045 1.00 60.69 172 ALA A CA 1
ATOM 1308 C C . ALA A 1 172 ? -3.323 -9.068 23.674 1.00 60.69 172 ALA A C 1
ATOM 1310 O O . ALA A 1 172 ? -2.877 -9.947 22.934 1.00 60.69 172 ALA A O 1
ATOM 1311 N N . VAL A 1 173 ? -3.147 -9.078 25.003 1.00 53.75 173 VAL A N 1
ATOM 1312 C CA . VAL A 1 173 ? -2.500 -10.150 25.767 1.00 53.75 173 VAL A CA 1
ATOM 1313 C C . VAL A 1 173 ? -3.517 -11.175 26.298 1.00 53.75 173 VAL A C 1
ATOM 1315 O O . VAL A 1 173 ? -3.134 -12.323 26.499 1.00 53.75 173 VAL A O 1
ATOM 1318 N N . GLU A 1 174 ? -4.816 -10.856 26.389 1.00 46.47 174 GLU A N 1
ATOM 1319 C CA . GLU A 1 174 ? -5.856 -11.815 26.806 1.00 46.47 174 GLU A CA 1
ATOM 1320 C C . GLU A 1 174 ? -7.085 -11.862 25.865 1.00 46.47 174 GLU A C 1
ATOM 1322 O O . GLU A 1 174 ? -7.242 -11.095 24.917 1.00 46.47 174 GLU A O 1
ATOM 1327 N N . ASP A 1 175 ? -7.861 -12.928 26.024 1.00 42.59 175 ASP A N 1
ATOM 1328 C CA . ASP A 1 175 ? -8.851 -13.558 25.138 1.00 42.59 175 ASP A CA 1
ATOM 1329 C C . ASP A 1 175 ? -10.054 -12.661 24.719 1.00 42.59 175 ASP A C 1
ATOM 1331 O O . ASP A 1 175 ? -10.664 -12.032 25.587 1.00 42.59 175 ASP A O 1
ATOM 1335 N N . PRO A 1 176 ? -10.491 -12.634 23.433 1.00 44.38 176 PRO A N 1
ATOM 1336 C CA . PRO A 1 176 ? -11.744 -11.980 23.017 1.00 44.38 176 PRO A CA 1
ATOM 1337 C C . PRO A 1 176 ? -13.025 -12.532 23.683 1.00 44.38 176 PRO A C 1
ATOM 1339 O O . PRO A 1 176 ? -14.109 -12.010 23.426 1.00 44.38 176 PRO A O 1
ATOM 1342 N N . GLY A 1 177 ? -12.934 -13.584 24.505 1.00 47.41 177 GLY A N 1
ATOM 1343 C CA . GLY A 1 177 ? -14.065 -14.197 25.210 1.00 47.41 177 GLY A CA 1
ATOM 1344 C C . GLY A 1 177 ? -14.355 -13.700 26.635 1.00 47.41 177 GLY A C 1
ATOM 1345 O O . GLY A 1 177 ? -15.377 -14.089 27.200 1.00 47.41 177 GLY A O 1
ATOM 1346 N N . ALA A 1 178 ? -13.517 -12.861 27.251 1.00 43.56 178 ALA A N 1
ATOM 1347 C CA . ALA A 1 178 ? -13.682 -12.500 28.664 1.00 43.56 178 ALA A CA 1
ATOM 1348 C C . ALA A 1 178 ? -14.326 -11.116 28.864 1.00 43.56 178 ALA A C 1
ATOM 1350 O O . ALA A 1 178 ? -13.680 -10.165 29.299 1.00 43.56 178 ALA A O 1
ATOM 1351 N N . ILE A 1 179 ? -15.638 -11.001 28.627 1.00 43.53 179 ILE A N 1
ATOM 1352 C CA . ILE A 1 179 ? -16.410 -9.883 29.194 1.00 43.53 179 ILE A CA 1
ATOM 1353 C C . ILE A 1 179 ? -16.514 -10.111 30.707 1.00 43.53 179 ILE A C 1
ATOM 1355 O O . ILE A 1 179 ? -17.383 -10.839 31.186 1.00 43.53 179 ILE A O 1
ATOM 1359 N N . LYS A 1 180 ? -15.643 -9.463 31.483 1.00 38.94 180 LYS A N 1
ATOM 1360 C CA . LYS A 1 180 ? -15.911 -9.168 32.894 1.00 38.94 180 LYS A CA 1
ATOM 1361 C C . LYS A 1 180 ? -16.181 -7.679 33.027 1.00 38.94 180 LYS A C 1
ATOM 1363 O O . LYS A 1 180 ? -15.265 -6.872 33.136 1.00 38.94 180 LYS A O 1
ATOM 1368 N N . VAL A 1 181 ? -17.465 -7.329 33.037 1.00 43.31 181 VAL A N 1
ATOM 1369 C CA . VAL A 1 181 ? -17.920 -6.030 33.537 1.00 43.31 181 VAL A CA 1
ATOM 1370 C C . VAL A 1 181 ? -17.578 -5.990 35.023 1.00 43.31 181 VAL A C 1
ATOM 1372 O O . VAL A 1 181 ? -18.216 -6.667 35.828 1.00 43.31 181 VAL A O 1
ATOM 1375 N N . VAL A 1 182 ? -16.545 -5.237 35.391 1.00 48.41 182 VAL A N 1
ATOM 1376 C CA . VAL A 1 182 ? -16.294 -4.905 36.794 1.00 48.41 182 VAL A CA 1
ATOM 1377 C C . VAL A 1 182 ? -17.191 -3.710 37.129 1.00 48.41 182 VAL A C 1
ATOM 1379 O O . VAL A 1 182 ? -17.035 -2.657 36.506 1.00 48.41 182 VAL A O 1
ATOM 1382 N N . PRO A 1 183 ? -18.156 -3.831 38.058 1.00 40.97 183 PRO A N 1
ATOM 1383 C CA . PRO A 1 183 ? -18.948 -2.684 38.472 1.00 40.97 183 PRO A CA 1
ATOM 1384 C C . PRO A 1 183 ? -18.053 -1.706 39.238 1.00 40.97 183 PRO A C 1
ATOM 1386 O O . PRO A 1 183 ? -17.328 -2.093 40.155 1.00 40.97 183 PRO A O 1
ATOM 1389 N N . ALA A 1 184 ? -18.115 -0.430 38.859 1.00 45.56 184 ALA A N 1
ATOM 1390 C CA . ALA A 1 184 ? -17.464 0.649 39.585 1.00 45.56 184 ALA A CA 1
ATOM 1391 C C . ALA A 1 184 ? -18.024 0.717 41.014 1.00 45.56 184 ALA A C 1
ATOM 1393 O O . ALA A 1 184 ? -19.177 1.091 41.231 1.00 45.56 184 ALA A O 1
ATOM 1394 N N . THR A 1 185 ? -17.212 0.352 42.003 1.00 45.78 185 THR A N 1
ATOM 1395 C CA . THR A 1 185 ? -17.522 0.615 43.407 1.00 45.78 185 THR A CA 1
ATOM 1396 C C . THR A 1 185 ? -17.311 2.099 43.685 1.00 45.78 185 THR A C 1
ATOM 1398 O O . THR A 1 185 ? -16.194 2.608 43.584 1.00 45.78 185 THR A O 1
ATOM 1401 N N . ALA A 1 186 ? -18.405 2.786 44.010 1.00 46.44 186 ALA A N 1
ATOM 1402 C CA . ALA A 1 186 ? -18.429 4.171 44.465 1.00 46.44 186 ALA A CA 1
ATOM 1403 C C . ALA A 1 186 ? -17.605 4.367 45.759 1.00 46.44 186 ALA A C 1
ATOM 1405 O O . ALA A 1 186 ? -17.474 3.426 46.548 1.00 46.44 186 ALA A O 1
ATOM 1406 N N . PRO A 1 187 ? -17.070 5.575 46.015 1.00 46.94 187 PRO A N 1
ATOM 1407 C CA . PRO A 1 187 ? -16.274 5.842 47.207 1.00 46.94 187 PRO A CA 1
ATOM 1408 C C . PRO A 1 187 ? -17.158 5.885 48.461 1.00 46.94 187 PRO A C 1
ATOM 1410 O O . PRO A 1 187 ? -18.202 6.538 48.482 1.00 46.94 187 PRO A O 1
ATOM 1413 N N . ALA A 1 188 ? -16.724 5.203 49.523 1.00 40.03 188 ALA A N 1
ATOM 1414 C CA . ALA A 1 188 ? -17.347 5.300 50.836 1.00 40.03 188 ALA A CA 1
ATOM 1415 C C . ALA A 1 188 ? -16.968 6.632 51.500 1.00 40.03 188 ALA A C 1
ATOM 1417 O O . ALA A 1 188 ? -15.792 6.935 51.689 1.00 40.03 188 ALA A O 1
ATOM 1418 N N . ALA A 1 189 ? -17.984 7.413 51.857 1.00 42.06 189 ALA A N 1
ATOM 1419 C CA . ALA A 1 189 ? -17.866 8.579 52.715 1.00 42.06 189 ALA A CA 1
ATOM 1420 C C . ALA A 1 189 ? -18.044 8.171 54.186 1.00 42.06 189 ALA A C 1
ATOM 1422 O O . ALA A 1 189 ? -19.103 7.648 54.543 1.00 42.06 189 ALA A O 1
ATOM 1423 N N . LYS A 1 190 ? -17.036 8.442 55.020 1.00 42.25 190 LYS A N 1
ATOM 1424 C CA . LYS A 1 190 ? -17.098 9.188 56.294 1.00 42.25 190 LYS A CA 1
ATOM 1425 C C . LYS A 1 190 ? -15.739 9.165 56.981 1.00 42.25 190 LYS A C 1
ATOM 1427 O O . LYS A 1 190 ? -15.154 8.068 57.074 1.00 42.25 190 LYS A O 1
#

pLDDT: mean 90.24, std 16.18, range [38.94, 98.81]

Radius of gyration: 21.53 Å; chains: 1; bounding box: 41×38×82 Å

Foldseek 3Di:
DVVVVVVLVVVLVVLLVVLVVCVVVVVPVVSLVSLVVQCPRPDQASVLVSLLVVLVVCVVVVVLVVSLVSLVVSLPPPVHDNVSNLVSLLVNCVSCVVVDQLVVLCVSLVVQCDPPRLCNLSSLQSNLVSCVVVVVLVSSLVSLLVSLQDPSHDNVSNVVSCVSNVVSVHHSPDDPPDPDPDDDDDDDDD

Secondary structure (DSSP, 8-state):
-HHHHHHHHHHHHHHHHHHHHHHHTT-HHHHHHHHHHHTT-SSHHHHHHHHHHHHHHHHHTT-HHHHHHHHHHHHT-TTS-HHHHHHHHHHHHHHHTTTS-HHHHHHHHGGGSSTTSTTHHHHHHHHHHHHHHTT-HHHHHHHHHHHHH-TTS-HHHHHHHHHHHHHTT--TTS-TT--------PPPP-